Protein AF-A0A847EFE7-F1 (afdb_monomer_lite)

pLDDT: mean 79.8, std 10.08, range [36.97, 93.38]

Sequence (216 aa):
MLNNPIVTILLRIYAAAAFVAAAVLSPLVFSAVPLLLLVWYFTIRRWKPKPVISLLTEYFAYFFIAVLLAPAVGLFSVLIALPVLFLTGTALEETAESLDYQPSNLSRRPTGLGITMLLISGVSLLIGLFLSNDSLTVSAAVSLTACVGLIGISFRSLGKKPVREIPVNRRILAGKRETVSFIVESAARFGGLLFLESPVAWVDIHSKTLSLKTDR

Secondary structure (DSSP, 8-state):
----HHHHHHHHHHHHHHHHHHHHHS-TTTTHHHHHHHHHHHHHHHT---HHHHHHHHHHHHHHHHHHHHHHHTTHHHHHHHHHHHHHHHHHHHHHHTPPP---SSS----HHHHHHHHHHHHHHHHHHHTT-HHHHHHHHHHHHHHHHHHHHHHHHH-SSSEEE------PPTT--------EEE-SSS-EEEE---SSTT---S-SEEEE----

Radius of gyration: 22.66 Å; chains: 1; bounding box: 60×37×67 Å

Structure (mmCIF, N/CA/C/O backbone):
data_AF-A0A847EFE7-F1
#
_entry.id   AF-A0A847EFE7-F1
#
loop_
_atom_site.group_PDB
_atom_site.id
_atom_site.type_symbol
_atom_site.label_atom_id
_atom_site.label_alt_id
_atom_site.label_comp_id
_atom_site.label_asym_id
_atom_site.label_entity_id
_atom_site.label_seq_id
_atom_site.pdbx_PDB_ins_code
_atom_site.Cartn_x
_atom_site.Cartn_y
_atom_site.Cartn_z
_atom_site.occupancy
_atom_site.B_iso_or_equiv
_atom_site.auth_seq_id
_atom_site.auth_comp_id
_atom_site.auth_asym_id
_atom_site.auth_atom_id
_atom_site.pdbx_PDB_model_num
ATOM 1 N N . MET A 1 1 ? -0.800 17.666 9.484 1.00 40.72 1 MET A N 1
ATOM 2 C CA . MET A 1 1 ? 0.164 18.481 8.705 1.00 40.72 1 MET A CA 1
ATOM 3 C C . MET A 1 1 ? 0.425 17.937 7.287 1.00 40.72 1 MET A C 1
ATOM 5 O O . MET A 1 1 ? 1.173 18.580 6.566 1.00 40.72 1 MET A O 1
ATOM 9 N N . LEU A 1 2 ? -0.182 16.811 6.859 1.00 49.81 2 LEU A N 1
ATOM 10 C CA . LEU A 1 2 ? 0.099 16.168 5.559 1.00 49.81 2 LEU A CA 1
ATOM 11 C C . LEU A 1 2 ? -0.908 16.453 4.430 1.00 49.81 2 LEU A C 1
ATOM 13 O O . LEU A 1 2 ? -0.646 16.077 3.296 1.00 49.81 2 LEU A O 1
ATOM 17 N N . ASN A 1 3 ? -2.020 17.140 4.693 1.00 56.19 3 ASN A N 1
ATOM 18 C CA . ASN A 1 3 ? -3.056 17.357 3.684 1.00 56.19 3 ASN A CA 1
ATOM 19 C C . ASN A 1 3 ? -2.889 18.715 2.975 1.00 56.19 3 ASN A C 1
ATOM 21 O O . ASN A 1 3 ? -3.769 19.573 3.023 1.00 56.19 3 ASN A O 1
ATOM 25 N N . ASN A 1 4 ? -1.708 18.967 2.392 1.00 73.50 4 ASN A N 1
ATOM 26 C CA . ASN A 1 4 ? -1.518 20.141 1.539 1.00 73.50 4 ASN A CA 1
ATOM 27 C C . ASN A 1 4 ? -1.841 19.753 0.085 1.00 73.50 4 ASN A C 1
ATOM 29 O O . ASN A 1 4 ? -1.046 19.036 -0.533 1.00 73.50 4 ASN A O 1
ATOM 33 N N . PRO A 1 5 ? -2.959 20.235 -0.492 1.00 75.75 5 PRO A N 1
ATOM 34 C CA . PRO A 1 5 ? -3.399 19.827 -1.827 1.00 75.75 5 PRO A CA 1
ATOM 35 C C . PRO A 1 5 ? -2.351 20.123 -2.907 1.00 75.75 5 PRO A C 1
ATOM 37 O O . PRO A 1 5 ? -2.265 19.396 -3.896 1.00 75.75 5 PRO A O 1
ATOM 40 N N . ILE A 1 6 ? -1.509 21.142 -2.702 1.00 82.12 6 ILE A N 1
ATOM 41 C CA . ILE A 1 6 ? -0.432 21.518 -3.625 1.00 82.12 6 ILE A CA 1
ATOM 42 C C . ILE A 1 6 ? 0.633 20.417 -3.698 1.00 82.12 6 ILE A C 1
ATOM 44 O O . ILE A 1 6 ? 1.062 20.046 -4.789 1.00 82.12 6 ILE A O 1
ATOM 48 N N . VAL A 1 7 ? 1.027 19.855 -2.551 1.00 82.44 7 VAL A N 1
ATOM 49 C CA . VAL A 1 7 ? 2.048 18.796 -2.473 1.00 82.44 7 VAL A CA 1
ATOM 50 C C . VAL A 1 7 ? 1.536 17.524 -3.140 1.00 82.44 7 VAL A C 1
ATOM 52 O O . VAL A 1 7 ? 2.242 16.920 -3.946 1.00 82.44 7 VAL A O 1
ATOM 55 N N . THR A 1 8 ? 0.279 17.164 -2.882 1.00 80.62 8 THR A N 1
ATOM 56 C CA . THR A 1 8 ? -0.367 16.007 -3.508 1.00 80.62 8 THR A CA 1
ATOM 57 C C . THR A 1 8 ? -0.430 16.171 -5.029 1.00 80.62 8 THR A C 1
ATOM 59 O O . THR A 1 8 ? -0.076 15.252 -5.767 1.00 80.62 8 THR A O 1
ATOM 62 N N . ILE A 1 9 ? -0.810 17.352 -5.533 1.00 84.50 9 ILE A N 1
ATOM 63 C CA . ILE A 1 9 ? -0.815 17.644 -6.977 1.00 84.50 9 ILE A CA 1
ATOM 64 C C . ILE A 1 9 ? 0.595 17.534 -7.571 1.00 84.50 9 ILE A C 1
ATOM 66 O O . ILE A 1 9 ? 0.757 16.898 -8.613 1.00 84.50 9 ILE A O 1
ATOM 70 N N . LEU A 1 10 ? 1.608 18.092 -6.906 1.00 87.12 10 LEU A N 1
ATOM 71 C CA . LEU A 1 10 ? 2.993 18.058 -7.376 1.00 87.12 10 LEU A CA 1
ATOM 72 C C . LEU A 1 10 ? 3.536 16.624 -7.461 1.00 87.12 10 LEU A C 1
ATOM 74 O O . LEU A 1 10 ? 4.096 16.236 -8.483 1.00 87.12 10 LEU A O 1
ATOM 78 N N . LEU A 1 11 ? 3.293 15.808 -6.436 1.00 84.56 11 LEU A N 1
ATOM 79 C CA . LEU A 1 11 ? 3.658 14.389 -6.424 1.00 84.56 11 LEU A CA 1
ATOM 80 C C . LEU A 1 11 ? 2.952 13.589 -7.524 1.00 84.56 11 LEU A C 1
ATOM 82 O O . LEU A 1 11 ? 3.520 12.664 -8.101 1.00 84.56 11 LEU A O 1
ATOM 86 N N . ARG A 1 12 ? 1.716 13.957 -7.856 1.00 83.81 12 ARG A N 1
ATOM 87 C CA . ARG A 1 12 ? 0.960 13.333 -8.947 1.00 83.81 12 ARG A CA 1
ATOM 88 C C . ARG A 1 12 ? 1.496 13.723 -10.324 1.00 83.81 12 ARG A C 1
ATOM 90 O O . ARG A 1 12 ? 1.568 12.866 -11.202 1.00 83.81 12 ARG A O 1
ATOM 97 N N . ILE A 1 13 ? 1.894 14.983 -10.512 1.00 87.50 13 ILE A N 1
ATOM 98 C CA . ILE A 1 13 ? 2.598 15.429 -11.726 1.00 87.50 13 ILE A CA 1
ATOM 99 C C . ILE A 1 13 ? 3.930 14.687 -11.846 1.00 87.50 13 ILE A C 1
ATOM 101 O O . ILE A 1 13 ? 4.266 14.205 -12.925 1.00 87.50 13 ILE A O 1
ATOM 105 N N . TYR A 1 14 ? 4.643 14.523 -10.732 1.00 88.69 14 TYR A N 1
ATOM 106 C CA . TYR A 1 14 ? 5.880 13.755 -10.676 1.00 88.69 14 TYR A CA 1
ATOM 107 C C . TYR A 1 14 ? 5.674 12.290 -11.086 1.00 88.69 14 TYR A C 1
ATOM 109 O O . TYR A 1 14 ? 6.411 11.792 -11.932 1.00 88.69 14 TYR A O 1
ATOM 117 N N . ALA A 1 15 ? 4.642 11.615 -10.570 1.00 85.00 15 ALA A N 1
ATOM 118 C CA . ALA A 1 15 ? 4.325 10.241 -10.963 1.00 85.00 15 ALA A CA 1
ATOM 119 C C . ALA A 1 15 ? 4.017 10.126 -12.468 1.00 85.00 15 ALA A C 1
ATOM 121 O O . ALA A 1 15 ? 4.512 9.219 -13.135 1.00 85.00 15 ALA A O 1
ATOM 122 N N . ALA A 1 16 ? 3.256 11.074 -13.028 1.00 87.00 16 ALA A N 1
ATOM 123 C CA . ALA A 1 16 ? 2.991 11.118 -14.466 1.00 87.00 16 ALA A CA 1
ATOM 124 C C . ALA A 1 16 ? 4.278 11.338 -15.280 1.00 87.00 16 ALA A C 1
ATOM 126 O O . ALA A 1 16 ? 4.512 10.631 -16.259 1.00 87.00 16 ALA A O 1
ATOM 127 N N . ALA A 1 17 ? 5.143 12.259 -14.849 1.00 86.81 17 ALA A N 1
ATOM 128 C CA . ALA A 1 17 ? 6.439 12.498 -15.478 1.00 86.81 17 ALA A CA 1
ATOM 129 C C . ALA A 1 17 ? 7.349 11.260 -15.413 1.00 86.81 17 ALA A C 1
ATOM 131 O O . ALA A 1 17 ? 8.019 10.948 -16.394 1.00 86.81 17 ALA A O 1
ATOM 132 N N . ALA A 1 18 ? 7.325 10.511 -14.307 1.00 85.56 18 ALA A N 1
ATOM 133 C CA . ALA A 1 18 ? 8.068 9.263 -14.165 1.00 85.56 18 ALA A CA 1
ATOM 134 C C . ALA A 1 18 ? 7.581 8.183 -15.148 1.00 85.56 18 ALA A C 1
ATOM 136 O O . ALA A 1 18 ? 8.404 7.497 -15.751 1.00 85.56 18 ALA A O 1
ATOM 137 N N . PHE A 1 19 ? 6.268 8.070 -15.385 1.00 85.56 19 PHE A N 1
ATOM 138 C CA . PHE A 1 19 ? 5.730 7.173 -16.417 1.00 85.56 19 PHE A CA 1
ATOM 139 C C . PHE A 1 19 ? 6.112 7.601 -17.840 1.00 85.56 19 PHE A C 1
ATOM 141 O O . PHE A 1 19 ? 6.421 6.747 -18.670 1.00 85.56 19 PHE A O 1
ATOM 148 N N . VAL A 1 20 ? 6.141 8.907 -18.128 1.00 86.81 20 VAL A N 1
ATOM 149 C CA . VAL A 1 20 ? 6.631 9.417 -19.422 1.00 86.81 20 VAL A CA 1
ATOM 150 C C . VAL A 1 20 ? 8.119 9.106 -19.593 1.00 86.81 20 VAL A C 1
ATOM 152 O O . VAL A 1 20 ? 8.522 8.606 -20.639 1.00 86.81 20 VAL A O 1
ATOM 155 N N . ALA A 1 21 ? 8.931 9.331 -18.558 1.00 84.62 21 ALA A N 1
ATOM 156 C CA . ALA A 1 21 ? 10.352 9.003 -18.581 1.00 84.62 21 ALA A CA 1
ATOM 157 C C . ALA A 1 21 ? 10.578 7.499 -18.797 1.00 84.62 21 ALA A C 1
ATOM 159 O O . ALA A 1 21 ? 11.393 7.119 -19.634 1.00 84.62 21 ALA A O 1
ATOM 160 N N . ALA A 1 22 ? 9.805 6.644 -18.119 1.00 83.81 22 ALA A N 1
ATOM 161 C CA . ALA A 1 22 ? 9.811 5.203 -18.355 1.00 83.81 22 ALA A CA 1
ATOM 162 C C . ALA A 1 22 ? 9.475 4.847 -19.811 1.00 83.81 22 ALA A C 1
ATOM 164 O O . ALA A 1 22 ? 10.159 4.017 -20.402 1.00 83.81 22 ALA A O 1
ATOM 165 N N . ALA A 1 23 ? 8.459 5.484 -20.404 1.00 84.81 23 ALA A N 1
ATOM 166 C CA . ALA A 1 23 ? 8.077 5.249 -21.797 1.00 84.81 23 ALA A CA 1
ATOM 167 C C . ALA A 1 23 ? 9.215 5.582 -22.772 1.00 84.81 23 ALA A C 1
ATOM 169 O O . ALA A 1 23 ? 9.484 4.798 -23.683 1.00 84.81 23 ALA A O 1
ATOM 170 N N . VAL A 1 24 ? 9.888 6.717 -22.561 1.00 85.06 24 VAL A N 1
ATOM 171 C CA . VAL A 1 24 ? 10.974 7.207 -23.425 1.00 85.06 24 VAL A CA 1
ATOM 172 C C . VAL A 1 24 ? 12.245 6.370 -23.278 1.00 85.06 24 VAL A C 1
ATOM 174 O O . VAL A 1 24 ? 12.923 6.110 -24.267 1.00 85.06 24 VAL A O 1
ATOM 177 N N . LEU A 1 25 ? 12.575 5.952 -22.054 1.00 81.75 25 LEU A N 1
ATOM 178 C CA . LEU A 1 25 ? 13.797 5.19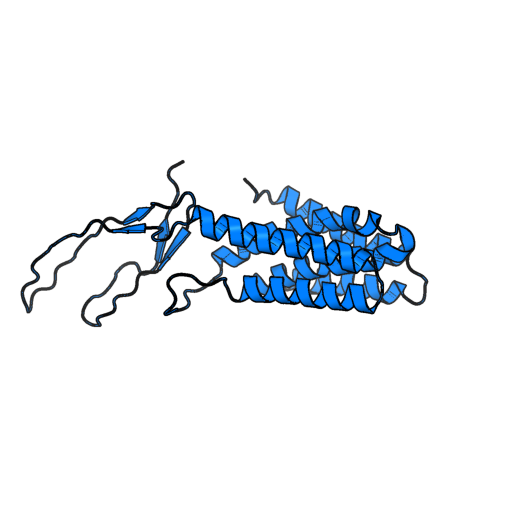9 -21.760 1.00 81.75 25 LEU A CA 1
ATOM 179 C C . LEU A 1 25 ? 13.663 3.697 -22.050 1.00 81.75 25 LEU A C 1
ATOM 181 O O . LEU A 1 25 ? 14.669 2.999 -22.164 1.00 81.75 25 LEU A O 1
ATOM 185 N N . SER A 1 26 ? 12.436 3.182 -22.150 1.00 79.50 26 SER A N 1
ATOM 186 C CA . SER A 1 26 ? 12.189 1.773 -22.458 1.00 79.50 26 SER A CA 1
ATOM 187 C C . SER A 1 26 ? 12.422 1.444 -23.943 1.00 79.50 26 SER A C 1
ATOM 189 O O . SER A 1 26 ? 12.177 2.287 -24.810 1.00 79.50 26 SER A O 1
ATOM 191 N N . PRO A 1 27 ? 12.833 0.204 -24.275 1.00 77.31 27 PRO A N 1
ATOM 192 C CA . PRO A 1 27 ? 12.892 -0.253 -25.661 1.00 77.31 27 PRO A CA 1
ATOM 193 C C . PRO A 1 27 ? 11.533 -0.096 -26.356 1.00 77.31 27 PRO A C 1
ATOM 195 O O . PRO A 1 27 ? 10.494 -0.317 -25.733 1.00 77.31 27 PRO A O 1
ATOM 198 N N . LEU A 1 28 ? 11.529 0.209 -27.659 1.00 73.44 28 LEU A N 1
ATOM 199 C CA . LEU A 1 28 ? 10.318 0.549 -28.429 1.00 73.44 28 LEU A CA 1
ATOM 200 C C . LEU A 1 28 ? 9.172 -0.473 -28.267 1.00 73.44 28 LEU A C 1
ATOM 202 O O . LEU A 1 28 ? 8.005 -0.098 -28.199 1.00 73.44 28 LEU A O 1
ATOM 206 N N . VAL A 1 29 ? 9.516 -1.760 -28.150 1.00 73.06 29 VAL A N 1
ATOM 207 C CA . VAL A 1 29 ? 8.566 -2.876 -27.978 1.00 73.06 29 VAL A CA 1
ATOM 208 C C . VAL A 1 29 ? 7.865 -2.839 -26.612 1.00 73.06 29 VAL A C 1
ATOM 210 O O . VAL A 1 29 ? 6.710 -3.239 -26.496 1.00 73.06 29 VAL A O 1
ATOM 213 N N . PHE A 1 30 ? 8.533 -2.319 -25.580 1.00 75.81 30 PHE A N 1
ATOM 214 C CA . PHE A 1 30 ? 8.012 -2.236 -24.213 1.00 75.81 30 PHE A CA 1
ATOM 215 C C . PHE A 1 30 ? 7.464 -0.851 -23.848 1.00 75.81 30 PHE A C 1
ATOM 217 O O . PHE A 1 30 ? 6.770 -0.733 -22.840 1.00 75.81 30 PHE A O 1
ATOM 224 N N . SER A 1 31 ? 7.680 0.169 -24.686 1.00 80.81 31 SER A N 1
ATOM 225 C CA . SER A 1 31 ? 7.181 1.541 -24.481 1.00 80.81 31 SER A CA 1
ATOM 226 C C . SER A 1 31 ? 5.652 1.642 -24.420 1.00 80.81 31 SER A C 1
ATOM 228 O O . SER A 1 31 ? 5.098 2.520 -23.753 1.00 80.81 31 SER A O 1
ATOM 230 N N . ALA A 1 32 ? 4.943 0.676 -25.012 1.00 83.12 32 ALA A N 1
ATOM 231 C CA . ALA A 1 32 ? 3.493 0.571 -24.885 1.00 83.12 32 ALA A CA 1
ATOM 232 C C . ALA A 1 32 ? 3.032 0.346 -23.429 1.00 83.12 32 ALA A C 1
ATOM 234 O O . ALA A 1 32 ? 1.967 0.828 -23.049 1.00 83.12 32 ALA A 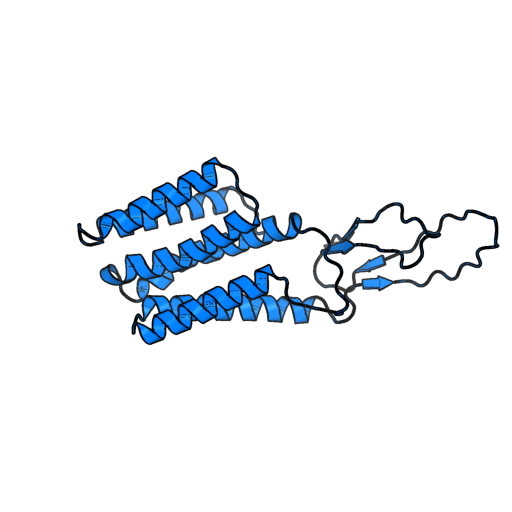O 1
ATOM 235 N N . VAL A 1 33 ? 3.821 -0.345 -22.596 1.00 85.12 33 VAL A N 1
ATOM 236 C CA . VAL A 1 33 ? 3.422 -0.709 -21.224 1.00 85.12 33 VAL A CA 1
ATOM 237 C C . VAL A 1 33 ? 3.356 0.517 -20.296 1.00 85.12 33 VAL A C 1
ATOM 239 O O . VAL A 1 33 ? 2.296 0.734 -19.702 1.00 85.12 33 VAL A O 1
ATOM 242 N N . PRO A 1 34 ? 4.395 1.376 -20.190 1.00 84.19 34 PRO A N 1
ATOM 243 C CA . PRO A 1 34 ? 4.305 2.628 -19.436 1.00 84.19 34 PRO A CA 1
ATOM 244 C C . PRO A 1 34 ? 3.190 3.558 -19.927 1.00 84.19 34 PRO A C 1
ATOM 246 O O . PRO A 1 34 ? 2.521 4.189 -19.111 1.00 84.19 34 PRO A O 1
ATOM 249 N N . LEU A 1 35 ? 2.956 3.627 -21.244 1.00 85.94 35 LEU A N 1
ATOM 250 C CA . LEU A 1 35 ? 1.902 4.465 -21.823 1.00 85.94 35 LEU A CA 1
ATOM 251 C C . LEU A 1 35 ? 0.502 3.960 -21.458 1.00 85.94 35 LEU A C 1
ATOM 253 O O . LEU A 1 35 ? -0.349 4.760 -21.069 1.00 85.94 35 LEU A O 1
ATOM 257 N N . LEU A 1 36 ? 0.263 2.647 -21.521 1.00 87.81 36 LEU A N 1
ATOM 258 C CA . LEU A 1 36 ? -1.002 2.050 -21.085 1.00 87.81 36 LEU A CA 1
ATOM 259 C C . LEU A 1 36 ? -1.253 2.291 -19.592 1.00 87.81 36 LEU A C 1
ATOM 261 O O . LEU A 1 36 ? -2.365 2.659 -19.214 1.00 87.81 36 LEU A O 1
ATOM 265 N N . LEU A 1 37 ? -0.224 2.147 -18.752 1.00 87.06 37 LEU A N 1
ATOM 266 C CA . LEU A 1 37 ? -0.318 2.435 -17.318 1.00 87.06 37 LEU A CA 1
ATOM 267 C C . LEU A 1 37 ? -0.569 3.920 -17.039 1.00 87.06 37 LEU A C 1
ATOM 269 O O . LEU A 1 37 ? -1.338 4.245 -16.137 1.00 87.06 37 LEU A O 1
ATOM 273 N N . LEU A 1 38 ? 0.011 4.820 -17.833 1.00 87.50 38 LEU A N 1
ATOM 274 C CA . LEU A 1 38 ? -0.255 6.254 -17.750 1.00 87.50 38 LEU A CA 1
ATOM 275 C C . LEU A 1 38 ? -1.707 6.569 -18.126 1.00 87.50 38 LEU A C 1
ATOM 277 O O . LEU A 1 38 ? -2.388 7.283 -17.388 1.00 87.50 38 LEU A O 1
ATOM 281 N N . VAL A 1 39 ? -2.210 6.010 -19.231 1.00 88.69 39 VAL A N 1
ATOM 282 C CA . VAL A 1 39 ? -3.619 6.165 -19.631 1.00 88.69 39 VAL A CA 1
ATOM 283 C C . VAL A 1 39 ? -4.534 5.640 -18.530 1.00 88.69 39 VAL A C 1
ATOM 285 O O . VAL A 1 39 ? -5.451 6.349 -18.126 1.00 88.69 39 VAL A O 1
ATOM 288 N N . TRP A 1 40 ? -4.246 4.455 -17.990 1.00 87.12 40 TRP A N 1
ATOM 289 C CA . TRP A 1 40 ? -4.970 3.869 -16.862 1.00 87.12 40 TRP A CA 1
ATOM 290 C C . TRP A 1 40 ? -4.961 4.768 -15.616 1.00 87.12 40 TRP A C 1
ATOM 292 O O . TRP A 1 40 ? -5.999 4.999 -14.993 1.00 87.12 40 TRP A O 1
ATOM 302 N N . TYR A 1 41 ? -3.803 5.335 -15.276 1.00 85.56 41 TYR A N 1
ATOM 303 C CA . TYR A 1 41 ? -3.650 6.246 -14.144 1.00 85.56 41 TYR A CA 1
ATOM 304 C C . TYR A 1 41 ? -4.532 7.497 -14.295 1.00 85.56 41 TYR A C 1
ATOM 306 O O . TYR A 1 41 ? -5.194 7.921 -13.342 1.00 85.56 41 TYR A O 1
ATOM 314 N N . PHE A 1 42 ? -4.614 8.062 -15.504 1.00 86.19 42 PHE A N 1
ATOM 315 C CA . PHE A 1 42 ? -5.496 9.196 -15.791 1.00 86.19 42 PHE A CA 1
ATOM 316 C C . PHE A 1 42 ? -6.977 8.810 -15.870 1.00 86.19 42 PHE A C 1
ATOM 318 O O . PHE A 1 42 ? -7.821 9.570 -15.384 1.00 86.19 42 PHE A O 1
ATOM 325 N N . THR A 1 43 ? -7.321 7.658 -16.457 1.00 84.69 43 THR A N 1
ATOM 326 C CA . THR A 1 43 ? -8.719 7.221 -16.586 1.00 84.69 43 THR A CA 1
ATOM 327 C C . THR A 1 43 ? -9.324 6.934 -15.226 1.00 84.69 43 THR A C 1
ATOM 329 O O . THR A 1 43 ? -10.357 7.525 -14.919 1.00 84.69 43 THR A O 1
ATOM 332 N N . ILE A 1 44 ? -8.661 6.149 -14.369 1.00 83.38 44 ILE A N 1
ATOM 333 C CA . ILE A 1 44 ? -9.116 5.917 -12.990 1.00 83.38 44 ILE A CA 1
ATOM 334 C C . ILE A 1 44 ? -9.407 7.250 -12.313 1.00 83.38 44 ILE A C 1
ATOM 336 O O . ILE A 1 44 ? -10.464 7.441 -11.716 1.00 83.38 44 ILE A O 1
ATOM 340 N N . ARG A 1 45 ? -8.493 8.209 -12.447 1.00 78.38 45 ARG A N 1
ATOM 341 C CA . ARG A 1 45 ? -8.591 9.470 -11.725 1.00 78.38 45 ARG A CA 1
ATOM 342 C C . ARG A 1 45 ? -9.688 10.392 -12.240 1.00 78.38 45 ARG A C 1
ATOM 344 O O . ARG A 1 45 ? -10.330 11.076 -11.442 1.00 78.38 45 ARG A O 1
ATOM 351 N N . A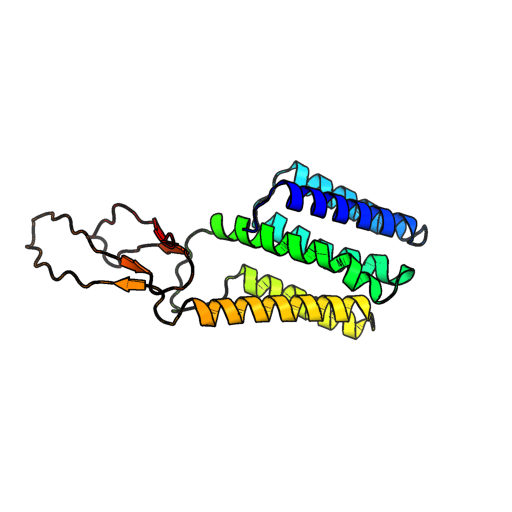RG A 1 46 ? -9.958 10.377 -13.545 1.00 83.31 46 ARG A N 1
ATOM 352 C CA . ARG A 1 46 ? -11.100 11.092 -14.133 1.00 83.31 46 ARG A CA 1
ATOM 353 C C . ARG A 1 46 ? -12.436 10.572 -13.591 1.00 83.31 46 ARG A C 1
ATOM 355 O O . ARG A 1 46 ? -13.395 11.335 -13.530 1.00 83.31 46 ARG A O 1
ATOM 362 N N . TRP A 1 47 ? -12.482 9.312 -13.167 1.00 78.31 47 TRP A N 1
ATOM 363 C CA . TRP A 1 47 ? -13.696 8.642 -12.705 1.00 78.31 47 TRP A CA 1
ATOM 364 C C . TRP A 1 47 ? -13.917 8.757 -11.190 1.00 78.31 47 TRP A C 1
ATOM 366 O O . TRP A 1 47 ? -14.906 8.222 -10.703 1.00 78.31 47 TRP A O 1
ATOM 376 N N . LYS A 1 48 ? -13.043 9.476 -10.458 1.00 75.75 48 LYS A N 1
ATOM 377 C CA . LYS A 1 48 ? -13.124 9.695 -8.997 1.00 75.75 48 LYS A CA 1
ATOM 378 C C . LYS A 1 48 ? -13.472 8.397 -8.249 1.00 75.75 48 LYS A C 1
ATOM 380 O O . LYS A 1 48 ? -14.582 8.251 -7.734 1.00 75.75 48 LYS A O 1
ATOM 385 N N . PRO A 1 49 ? -12.554 7.423 -8.242 1.00 77.75 49 PRO A N 1
ATOM 386 C CA . PRO A 1 49 ? -12.858 6.090 -7.765 1.00 77.75 49 PRO A CA 1
ATOM 387 C C . PRO A 1 49 ? -13.039 6.105 -6.240 1.00 77.75 49 PRO A C 1
ATOM 389 O O . PRO A 1 49 ? -12.666 7.065 -5.564 1.00 77.75 49 PRO A O 1
ATOM 392 N N . LYS A 1 50 ? -13.568 5.011 -5.680 1.00 83.12 50 LYS A N 1
ATOM 393 C CA . LYS A 1 50 ? -13.598 4.833 -4.220 1.00 83.12 50 LYS A CA 1
ATOM 394 C C . LYS A 1 50 ? -12.177 5.003 -3.641 1.00 83.12 50 LYS A C 1
ATOM 396 O O . LYS A 1 50 ? -11.235 4.531 -4.285 1.00 83.12 50 LYS A O 1
ATOM 401 N N . PRO A 1 51 ? -12.004 5.578 -2.435 1.00 83.19 51 PRO A N 1
ATOM 402 C CA . PRO A 1 51 ? -10.682 5.845 -1.845 1.00 83.19 51 PRO A CA 1
ATOM 403 C C . PRO A 1 51 ? -9.754 4.623 -1.829 1.00 83.19 51 PRO A C 1
ATOM 405 O O . PRO A 1 51 ? -8.589 4.716 -2.203 1.00 83.19 51 PRO A O 1
ATOM 408 N N . VAL A 1 52 ? -10.316 3.440 -1.561 1.00 84.69 52 VAL A N 1
ATOM 409 C CA . VAL A 1 52 ? -9.617 2.145 -1.616 1.00 84.69 52 VAL A CA 1
ATOM 410 C C . VAL A 1 52 ? -8.940 1.882 -2.967 1.00 84.69 52 VAL A C 1
ATOM 412 O O . VAL A 1 52 ? -7.810 1.402 -3.016 1.00 84.69 52 VAL A O 1
ATOM 415 N N . ILE A 1 53 ? -9.617 2.188 -4.075 1.00 85.06 53 ILE A N 1
ATOM 416 C CA . ILE A 1 53 ? -9.078 1.983 -5.426 1.00 85.06 53 ILE A CA 1
ATOM 417 C C . ILE A 1 53 ? -7.965 2.999 -5.694 1.00 85.06 53 ILE A C 1
ATOM 419 O O . ILE A 1 53 ? -6.956 2.643 -6.298 1.00 85.06 53 ILE A O 1
ATOM 423 N N . SER A 1 54 ? -8.117 4.241 -5.219 1.00 85.56 54 SER A N 1
ATOM 424 C CA . SER A 1 54 ? -7.068 5.264 -5.321 1.00 85.56 54 SER A CA 1
ATOM 425 C C . SER A 1 54 ? -5.807 4.836 -4.569 1.00 85.56 54 SER A C 1
ATOM 427 O O . SER A 1 54 ? -4.726 4.823 -5.156 1.00 85.56 54 SER A O 1
ATOM 429 N N . LEU A 1 55 ? -5.960 4.378 -3.322 1.00 86.69 55 LEU A N 1
ATOM 430 C CA . LEU A 1 55 ? -4.875 3.842 -2.498 1.00 86.69 55 LEU A CA 1
ATOM 431 C C . LEU A 1 55 ? -4.147 2.697 -3.202 1.00 86.69 55 LEU A C 1
ATOM 433 O O . LEU A 1 55 ? -2.922 2.704 -3.305 1.00 86.69 55 LEU A O 1
ATOM 437 N N . LEU A 1 56 ? -4.903 1.726 -3.716 1.00 88.44 56 LEU A N 1
ATOM 438 C CA . LEU A 1 56 ? -4.331 0.567 -4.389 1.00 88.44 56 LEU A CA 1
ATOM 439 C C . LEU A 1 56 ? -3.591 0.969 -5.674 1.00 88.44 56 LEU A C 1
ATOM 441 O O . LEU A 1 56 ? -2.512 0.453 -5.952 1.00 88.44 56 LEU A O 1
ATOM 445 N N . THR A 1 57 ? -4.136 1.924 -6.428 1.00 88.38 57 THR A N 1
ATOM 446 C CA . THR A 1 57 ? -3.523 2.431 -7.664 1.00 88.38 57 THR A CA 1
ATOM 447 C C . THR A 1 57 ? -2.211 3.156 -7.380 1.00 88.38 57 THR A C 1
ATOM 449 O O . THR A 1 57 ? -1.219 2.907 -8.062 1.00 88.38 57 THR A O 1
ATOM 452 N N . GLU A 1 58 ? -2.174 4.023 -6.366 1.00 88.56 58 GLU A N 1
ATOM 453 C CA . GLU A 1 58 ? -0.951 4.728 -5.962 1.00 88.56 58 GLU A CA 1
ATOM 454 C C . GLU A 1 58 ? 0.102 3.747 -5.424 1.00 88.56 58 GLU A C 1
ATOM 456 O O . GLU A 1 58 ? 1.288 3.870 -5.738 1.00 88.56 58 GLU A O 1
ATOM 461 N N . TYR A 1 59 ? -0.335 2.716 -4.696 1.00 89.25 59 TYR A N 1
ATOM 462 C CA . TYR A 1 59 ? 0.543 1.664 -4.193 1.00 89.25 59 TYR A CA 1
ATOM 463 C C . TYR A 1 59 ? 1.152 0.823 -5.318 1.00 89.25 59 TYR A C 1
ATOM 465 O O . TYR A 1 59 ? 2.352 0.565 -5.315 1.00 89.25 59 TYR A O 1
ATOM 473 N N . PHE A 1 60 ? 0.366 0.447 -6.329 1.00 89.69 60 PHE A N 1
ATOM 474 C CA . PHE A 1 60 ? 0.890 -0.244 -7.508 1.00 89.69 60 PHE A CA 1
ATOM 475 C C . PHE A 1 60 ? 1.775 0.651 -8.378 1.00 89.69 60 PHE A C 1
ATOM 477 O O . PHE A 1 60 ? 2.780 0.175 -8.905 1.00 89.69 60 PHE A O 1
ATOM 484 N N . ALA A 1 61 ? 1.452 1.941 -8.506 1.00 88.56 61 ALA A N 1
ATOM 485 C CA . ALA A 1 61 ? 2.265 2.888 -9.266 1.00 88.56 61 ALA A CA 1
ATOM 486 C C . ALA A 1 61 ? 3.703 2.965 -8.732 1.00 88.56 61 ALA A C 1
ATOM 488 O O . ALA A 1 61 ? 4.636 3.013 -9.531 1.00 88.56 61 ALA A O 1
ATOM 489 N N . TYR A 1 62 ? 3.892 2.892 -7.409 1.00 91.25 62 TYR A N 1
ATOM 490 C CA . TYR A 1 62 ? 5.217 2.799 -6.789 1.00 91.25 62 TYR A CA 1
ATOM 491 C C . TYR A 1 62 ? 6.037 1.618 -7.342 1.00 91.25 62 TYR A C 1
ATOM 493 O O . TYR A 1 62 ? 7.160 1.811 -7.811 1.00 91.25 62 TYR A O 1
ATOM 501 N N . PHE A 1 63 ? 5.461 0.411 -7.362 1.00 88.06 63 PHE A N 1
ATOM 502 C CA . PHE A 1 63 ? 6.138 -0.778 -7.892 1.00 88.06 63 PHE A CA 1
ATOM 503 C C . PHE A 1 63 ? 6.386 -0.684 -9.395 1.00 88.06 63 PHE A C 1
ATOM 505 O O . PHE A 1 63 ? 7.484 -0.988 -9.858 1.00 88.06 63 PHE A O 1
ATOM 512 N N . PHE A 1 64 ? 5.391 -0.239 -10.165 1.00 88.44 64 PHE A N 1
ATOM 513 C CA . PHE A 1 64 ? 5.531 -0.130 -11.614 1.00 88.44 64 PHE A CA 1
ATOM 514 C C . PHE A 1 64 ? 6.627 0.854 -12.004 1.00 88.44 64 PHE A C 1
ATOM 516 O O . PHE A 1 64 ? 7.435 0.535 -12.868 1.00 88.44 64 PHE A O 1
ATOM 523 N N . ILE A 1 65 ? 6.712 2.009 -11.347 1.00 86.69 65 ILE A N 1
ATOM 524 C CA . ILE A 1 65 ? 7.772 2.989 -11.606 1.00 86.69 65 ILE A CA 1
ATOM 525 C C . ILE A 1 65 ? 9.143 2.390 -11.265 1.00 86.69 65 ILE A C 1
ATOM 527 O O . ILE A 1 65 ? 10.056 2.464 -12.085 1.00 86.69 65 ILE A O 1
ATOM 531 N N . ALA A 1 66 ? 9.281 1.720 -10.116 1.00 87.94 66 ALA A N 1
ATOM 532 C CA . ALA A 1 66 ? 10.541 1.079 -9.732 1.00 87.94 66 ALA A CA 1
ATOM 533 C C . ALA A 1 66 ? 10.993 0.002 -10.739 1.00 87.94 66 ALA A C 1
ATOM 535 O O . ALA A 1 66 ? 12.183 -0.085 -11.047 1.00 87.94 66 ALA A O 1
ATOM 536 N N . VAL A 1 67 ? 10.061 -0.789 -11.278 1.00 87.62 67 VAL A N 1
ATOM 537 C CA . VAL A 1 67 ? 10.352 -1.853 -12.254 1.00 87.62 67 VAL A CA 1
ATOM 538 C C . VAL A 1 67 ? 10.621 -1.292 -13.647 1.00 87.62 67 VAL A C 1
ATOM 540 O O . VAL A 1 67 ? 11.579 -1.703 -14.292 1.00 87.62 67 VAL A O 1
ATOM 543 N N . LEU A 1 68 ? 9.806 -0.349 -14.118 1.00 87.12 68 LEU A N 1
ATOM 544 C CA . LEU A 1 68 ? 9.915 0.194 -15.473 1.00 87.12 68 LEU A CA 1
ATOM 545 C C . LEU A 1 68 ? 11.176 1.038 -15.668 1.00 87.12 68 LEU A C 1
ATOM 547 O O . LEU A 1 68 ? 11.721 1.065 -16.767 1.00 87.12 68 LEU A O 1
ATOM 551 N N . LEU A 1 69 ? 11.650 1.709 -14.616 1.00 85.81 69 LEU A N 1
ATOM 552 C CA . LEU A 1 69 ? 12.897 2.472 -14.667 1.00 85.81 69 LEU A CA 1
ATOM 553 C C . LEU A 1 69 ? 14.136 1.610 -14.395 1.00 85.81 69 LEU A C 1
ATOM 555 O O . LEU A 1 69 ? 15.243 2.049 -14.702 1.00 85.81 69 LEU A O 1
ATOM 559 N N . ALA A 1 70 ? 13.982 0.396 -13.855 1.00 86.81 70 ALA A N 1
ATOM 560 C CA . ALA A 1 70 ? 15.111 -0.477 -13.529 1.00 86.81 70 ALA A CA 1
ATOM 561 C C . ALA A 1 70 ? 16.086 -0.698 -14.706 1.00 86.81 70 ALA A C 1
ATOM 563 O O . ALA A 1 70 ? 17.290 -0.586 -14.483 1.00 86.81 70 ALA A O 1
ATOM 564 N N . PRO A 1 71 ? 15.635 -0.918 -15.960 1.00 82.69 71 PRO A N 1
ATOM 565 C CA . PRO A 1 71 ? 16.549 -1.097 -17.089 1.00 82.69 71 PRO A CA 1
ATOM 566 C C . PRO A 1 71 ? 17.383 0.148 -17.423 1.00 82.69 71 PRO A C 1
ATOM 568 O O . PRO A 1 71 ? 18.456 0.018 -18.000 1.00 82.69 71 PRO A O 1
ATOM 571 N N . ALA A 1 72 ? 16.897 1.347 -17.085 1.00 82.88 72 ALA A N 1
ATOM 572 C CA . ALA A 1 72 ? 17.537 2.609 -17.453 1.00 82.88 72 ALA A CA 1
ATOM 573 C C . ALA A 1 72 ? 18.451 3.169 -16.352 1.00 82.88 72 ALA A C 1
ATOM 575 O O . ALA A 1 72 ? 19.490 3.753 -16.647 1.00 82.88 72 ALA A O 1
ATOM 576 N N . VAL A 1 73 ? 18.061 3.013 -15.084 1.00 83.69 73 VAL A N 1
ATOM 577 C CA . VAL A 1 73 ? 18.744 3.622 -13.924 1.00 83.69 73 VAL A CA 1
ATOM 578 C C . VAL A 1 73 ? 19.141 2.609 -12.844 1.00 83.69 73 VAL A C 1
ATOM 580 O O . VAL A 1 73 ? 19.694 2.990 -11.811 1.00 83.69 73 VAL A O 1
ATOM 583 N N . GLY A 1 74 ? 18.891 1.315 -13.057 1.00 84.31 74 GLY A N 1
ATOM 584 C CA . GLY A 1 74 ? 19.220 0.260 -12.099 1.00 84.31 74 GLY A CA 1
ATOM 585 C C . GLY A 1 74 ? 18.509 0.455 -10.759 1.00 84.31 74 GLY A C 1
ATOM 586 O O . GLY A 1 74 ? 17.331 0.810 -10.705 1.00 84.31 74 GLY A O 1
ATOM 587 N N . LEU A 1 75 ? 19.239 0.274 -9.656 1.00 85.88 75 LEU A N 1
ATOM 588 C CA . LEU A 1 75 ? 18.719 0.403 -8.287 1.00 85.88 75 LEU A CA 1
ATOM 589 C C . LEU A 1 75 ? 18.234 1.816 -7.927 1.00 85.88 75 LEU A C 1
ATOM 591 O O . LEU A 1 75 ? 17.385 1.969 -7.046 1.00 85.88 75 LEU A O 1
ATOM 595 N N . PHE A 1 76 ? 18.717 2.853 -8.620 1.00 86.06 76 PHE A N 1
ATOM 596 C CA . PHE A 1 76 ? 18.241 4.222 -8.399 1.00 86.06 76 PHE A CA 1
ATOM 597 C C . PHE A 1 76 ? 16.763 4.396 -8.776 1.00 86.06 76 PHE A C 1
ATOM 599 O O . PHE A 1 76 ? 16.132 5.354 -8.322 1.00 86.06 76 PHE A O 1
ATOM 606 N N . SER A 1 77 ? 16.175 3.450 -9.521 1.00 86.31 77 SER A N 1
ATOM 607 C CA . SER A 1 77 ? 14.738 3.430 -9.802 1.00 86.31 77 SER A CA 1
ATOM 608 C C . SER A 1 77 ? 13.885 3.432 -8.529 1.00 86.31 77 SER A C 1
ATOM 610 O O . SER A 1 77 ? 12.834 4.071 -8.501 1.00 86.31 77 SER A O 1
ATOM 612 N N . VAL A 1 78 ? 14.351 2.798 -7.447 1.00 87.19 78 VAL A N 1
ATOM 613 C CA . VAL A 1 78 ? 13.636 2.764 -6.160 1.00 87.19 78 VAL A CA 1
ATOM 614 C C . VAL A 1 78 ? 13.614 4.142 -5.503 1.00 87.19 78 VAL A C 1
ATOM 616 O O . VAL A 1 78 ? 12.599 4.547 -4.936 1.00 87.19 78 VAL A O 1
ATOM 619 N N . LEU A 1 79 ? 14.717 4.886 -5.611 1.00 88.06 79 LEU A N 1
ATOM 620 C CA . LEU A 1 79 ? 14.826 6.231 -5.051 1.00 88.06 79 LEU A CA 1
ATOM 621 C C . LEU A 1 79 ? 13.913 7.213 -5.799 1.00 88.06 79 LEU A C 1
ATOM 623 O O . LEU A 1 79 ? 13.268 8.052 -5.175 1.00 88.06 79 LEU A O 1
ATOM 627 N N . ILE A 1 80 ? 13.799 7.045 -7.119 1.00 87.25 80 ILE A N 1
ATOM 628 C CA . ILE A 1 80 ? 12.867 7.794 -7.977 1.00 87.25 80 ILE A CA 1
ATOM 629 C C . ILE A 1 80 ? 11.411 7.397 -7.691 1.00 87.25 80 ILE A C 1
ATOM 631 O O . ILE A 1 80 ? 10.516 8.231 -7.763 1.00 87.25 80 ILE A O 1
ATOM 635 N N . ALA A 1 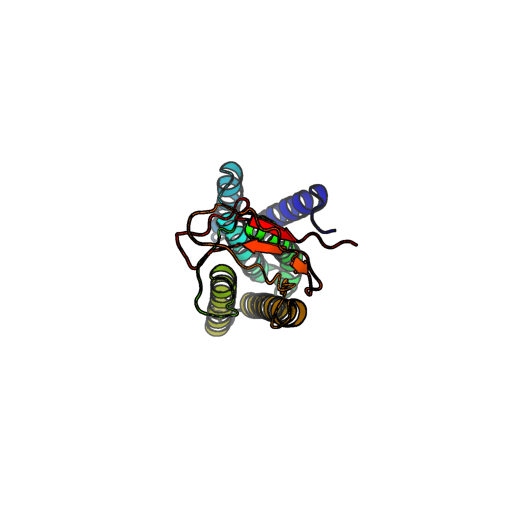81 ? 11.141 6.146 -7.320 1.00 87.75 81 ALA A N 1
ATOM 636 C CA . ALA A 1 81 ? 9.795 5.714 -6.951 1.00 87.75 81 ALA A CA 1
ATOM 637 C C . ALA A 1 81 ? 9.373 6.192 -5.547 1.00 87.75 81 ALA A C 1
ATOM 639 O O . ALA A 1 81 ? 8.181 6.339 -5.286 1.00 87.75 81 ALA A O 1
ATOM 640 N N . LEU A 1 82 ? 10.315 6.478 -4.640 1.00 87.44 82 LEU A N 1
ATOM 641 C CA . LEU A 1 82 ? 10.045 6.816 -3.234 1.00 87.44 82 LEU A CA 1
ATOM 642 C C . LEU A 1 82 ? 9.000 7.936 -3.019 1.00 87.44 82 LEU A C 1
ATOM 644 O O . LEU A 1 82 ? 8.132 7.764 -2.162 1.00 87.44 82 LEU A O 1
ATOM 648 N N . PRO A 1 83 ? 8.994 9.049 -3.781 1.00 87.38 83 PRO A N 1
ATOM 649 C CA . PRO A 1 83 ? 7.967 10.082 -3.637 1.00 87.38 83 PRO A CA 1
ATOM 650 C C . PRO A 1 83 ? 6.549 9.553 -3.898 1.00 87.38 83 PRO A C 1
ATOM 652 O O . PRO A 1 83 ? 5.590 10.001 -3.277 1.00 87.38 83 PRO A O 1
ATOM 655 N N 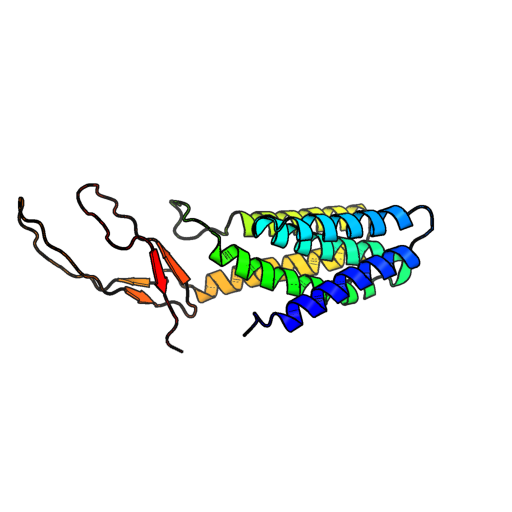. VAL A 1 84 ? 6.398 8.550 -4.764 1.00 87.12 84 VAL A N 1
ATOM 656 C CA . VAL A 1 84 ? 5.101 7.921 -5.051 1.00 87.12 84 VAL A CA 1
ATOM 657 C C . VAL A 1 84 ? 4.612 7.102 -3.858 1.00 87.12 84 VAL A C 1
ATOM 659 O O . VAL A 1 84 ? 3.415 7.068 -3.592 1.00 87.12 84 VAL A O 1
ATOM 662 N N . LEU A 1 85 ? 5.519 6.530 -3.060 1.00 87.25 85 LEU A N 1
ATOM 663 C CA . LEU A 1 85 ? 5.150 5.886 -1.797 1.00 87.25 85 LEU A CA 1
ATOM 664 C C . LEU A 1 85 ? 4.529 6.892 -0.814 1.00 87.25 85 LEU A C 1
ATOM 666 O O . LEU A 1 85 ? 3.627 6.534 -0.064 1.00 87.25 85 LEU A O 1
ATOM 670 N N . PHE A 1 86 ? 4.937 8.163 -0.848 1.00 86.69 86 PHE A N 1
ATOM 671 C CA . PHE A 1 86 ? 4.324 9.199 -0.014 1.00 86.69 86 PHE A CA 1
ATOM 672 C C . PHE A 1 86 ? 2.864 9.481 -0.403 1.00 86.69 86 PHE A C 1
ATOM 674 O O . PHE A 1 86 ? 2.038 9.702 0.483 1.00 86.69 86 PHE A O 1
ATOM 681 N N . LEU A 1 87 ? 2.517 9.397 -1.697 1.00 84.19 87 LEU A N 1
ATOM 682 C CA . LEU A 1 87 ? 1.120 9.508 -2.147 1.00 84.19 87 LEU A CA 1
ATOM 683 C C . LEU A 1 87 ? 0.235 8.461 -1.464 1.00 84.19 87 LEU A C 1
ATOM 685 O O . LEU A 1 87 ? -0.826 8.801 -0.946 1.00 84.19 87 LEU A O 1
ATOM 689 N N . THR A 1 88 ? 0.740 7.233 -1.325 1.00 85.31 88 THR A N 1
ATOM 690 C CA . THR A 1 88 ? 0.004 6.150 -0.656 1.00 85.31 88 THR A CA 1
ATOM 691 C C . THR A 1 88 ? -0.368 6.496 0.783 1.00 85.31 88 THR A C 1
ATOM 693 O O . THR A 1 88 ? -1.431 6.093 1.237 1.00 85.31 88 THR A O 1
ATOM 696 N N . GLY A 1 89 ? 0.449 7.295 1.480 1.00 85.00 89 GLY A N 1
ATOM 697 C CA . GLY A 1 89 ? 0.128 7.807 2.811 1.00 85.00 89 GLY A CA 1
ATOM 698 C C . GLY A 1 89 ? -1.074 8.752 2.797 1.00 85.00 89 GLY A C 1
ATOM 699 O O . GLY A 1 89 ? -1.968 8.610 3.628 1.00 85.00 89 GLY A O 1
ATOM 700 N N . THR A 1 90 ? -1.138 9.659 1.817 1.00 81.88 90 THR A N 1
ATOM 701 C CA . THR A 1 90 ? -2.283 10.573 1.652 1.00 81.88 90 THR A CA 1
ATOM 702 C C . THR A 1 90 ? -3.563 9.824 1.282 1.00 81.88 90 THR A C 1
ATOM 704 O O . THR A 1 90 ? -4.610 10.067 1.875 1.00 81.88 90 THR A O 1
ATOM 707 N N . ALA A 1 91 ? -3.482 8.828 0.394 1.00 83.38 91 ALA A N 1
ATOM 708 C CA . ALA A 1 91 ? -4.628 7.977 0.090 1.00 83.38 91 ALA A CA 1
ATOM 709 C C . ALA A 1 91 ? -5.032 7.075 1.268 1.00 83.38 91 ALA A C 1
ATOM 711 O O . ALA A 1 91 ? -6.203 6.709 1.380 1.00 83.38 91 ALA A O 1
ATOM 712 N N . LEU A 1 92 ? -4.101 6.719 2.161 1.00 84.25 92 LEU A N 1
ATOM 713 C CA . LEU A 1 92 ? -4.409 5.977 3.386 1.00 84.25 92 LEU A CA 1
ATOM 714 C C . LEU A 1 92 ? -5.260 6.825 4.338 1.00 84.25 92 LEU A C 1
ATOM 716 O O . LEU A 1 92 ? -6.198 6.300 4.932 1.00 84.25 92 LEU A O 1
ATOM 720 N N . GLU A 1 93 ? -4.952 8.120 4.449 1.00 82.69 93 GLU A N 1
ATOM 721 C CA . GLU A 1 93 ? -5.708 9.096 5.245 1.00 82.69 93 GLU A CA 1
ATOM 722 C C . GLU A 1 93 ? -7.127 9.278 4.682 1.00 82.69 93 GLU A C 1
ATOM 724 O O . GLU A 1 93 ? -8.098 9.068 5.407 1.00 82.69 93 GLU A O 1
ATOM 729 N N . GLU A 1 94 ? -7.263 9.519 3.372 1.00 80.56 94 GLU A N 1
ATOM 730 C CA . GLU A 1 94 ? -8.575 9.603 2.702 1.00 80.56 94 GLU A CA 1
ATOM 731 C C . GLU A 1 94 ? -9.389 8.306 2.866 1.00 80.56 94 GLU A C 1
ATOM 733 O O . GLU A 1 94 ? -10.605 8.326 3.073 1.00 80.56 94 GLU A O 1
ATOM 738 N N . THR A 1 95 ? -8.722 7.150 2.799 1.00 82.56 95 THR A N 1
ATOM 739 C CA . THR A 1 95 ? -9.396 5.857 2.960 1.00 82.56 95 THR A CA 1
ATOM 740 C C . THR A 1 95 ? -9.831 5.622 4.405 1.00 82.56 95 THR A C 1
ATOM 742 O O . THR A 1 95 ? -10.914 5.073 4.615 1.00 82.56 95 THR A O 1
ATOM 745 N N . ALA A 1 96 ? -9.036 6.057 5.388 1.00 77.88 96 ALA A N 1
ATOM 746 C CA . ALA A 1 96 ? -9.358 5.964 6.812 1.00 77.88 96 ALA A CA 1
ATOM 747 C C . ALA A 1 96 ? -10.648 6.711 7.171 1.00 77.88 96 ALA A C 1
ATOM 749 O O . ALA A 1 96 ? -11.441 6.193 7.954 1.00 77.88 96 ALA A O 1
ATOM 750 N N . GLU A 1 97 ? -10.887 7.878 6.571 1.00 74.62 97 GLU A N 1
ATOM 751 C CA . GLU A 1 97 ? -12.121 8.649 6.779 1.00 74.62 97 GLU A CA 1
ATOM 752 C C . GLU A 1 97 ? -13.350 7.994 6.132 1.00 74.62 97 GLU A C 1
ATOM 754 O O . GLU A 1 97 ? -14.465 8.138 6.625 1.00 74.62 97 GLU A O 1
ATOM 759 N N . SER A 1 98 ? -13.149 7.252 5.041 1.00 75.62 98 SER A N 1
ATOM 760 C CA . SER A 1 98 ? -14.226 6.590 4.291 1.00 75.62 98 SER A CA 1
ATOM 761 C C . SER A 1 98 ? -14.603 5.191 4.793 1.00 75.62 98 SER A C 1
ATOM 763 O O . SER A 1 98 ? -15.479 4.549 4.215 1.00 75.62 98 SER A O 1
ATOM 765 N N . LEU A 1 99 ? -13.897 4.675 5.801 1.00 73.50 99 LEU A N 1
ATOM 766 C CA . LEU A 1 99 ? -14.077 3.313 6.297 1.00 73.50 99 LEU A CA 1
ATOM 767 C C . LEU A 1 99 ? -15.308 3.209 7.206 1.00 73.50 99 LEU A C 1
ATOM 769 O O . LEU A 1 99 ? -15.385 3.856 8.249 1.00 73.50 99 LEU A O 1
ATOM 773 N N . ASP A 1 100 ? -16.232 2.325 6.833 1.00 70.25 100 ASP A N 1
ATOM 774 C CA . ASP A 1 100 ? -17.391 1.975 7.652 1.00 70.25 100 ASP A CA 1
ATOM 775 C C . ASP A 1 100 ? -17.015 1.058 8.825 1.00 70.25 100 ASP A C 1
ATOM 777 O O . ASP A 1 100 ? -16.042 0.294 8.780 1.00 70.25 100 ASP A O 1
ATOM 781 N N . TYR A 1 101 ? -17.837 1.096 9.876 1.00 70.31 101 TYR A N 1
ATOM 782 C CA . TYR A 1 101 ? -17.724 0.185 11.009 1.00 70.31 101 TYR A CA 1
ATOM 783 C C . TYR A 1 101 ? -17.844 -1.276 10.564 1.00 70.31 101 TYR A C 1
ATOM 785 O O . TYR A 1 101 ? -18.800 -1.661 9.889 1.00 70.31 101 TYR A O 1
ATOM 793 N N . GLN A 1 102 ? -16.897 -2.107 11.000 1.00 68.50 102 GLN A N 1
ATOM 794 C CA . GLN A 1 102 ? -16.960 -3.555 10.837 1.00 68.50 102 GLN A CA 1
ATOM 795 C C . GLN A 1 102 ? -16.956 -4.233 12.210 1.00 68.50 102 GLN A C 1
ATOM 797 O O . GLN A 1 102 ? -15.985 -4.064 12.957 1.00 68.50 102 GLN A O 1
ATOM 802 N N . PRO A 1 103 ? -17.993 -5.024 12.544 1.00 66.19 103 PRO A N 1
ATOM 803 C CA . PRO A 1 103 ? -18.028 -5.748 13.804 1.00 66.19 103 PRO A CA 1
ATOM 804 C C . PRO A 1 103 ? -16.896 -6.779 13.839 1.00 66.19 103 PRO A C 1
ATOM 806 O O . PRO A 1 103 ? -16.664 -7.526 12.885 1.00 66.19 103 PRO A O 1
ATOM 809 N N . SER A 1 104 ? -16.166 -6.816 14.950 1.00 66.94 104 SER A N 1
ATOM 810 C CA . SER A 1 104 ? -15.059 -7.745 15.162 1.00 66.94 104 SER A CA 1
ATOM 811 C C . SER A 1 104 ? -15.062 -8.239 16.601 1.00 66.94 104 SER A C 1
ATOM 813 O O . SER A 1 104 ? -15.005 -7.448 17.536 1.00 66.94 104 SER A O 1
ATOM 815 N N . ASN A 1 105 ? -15.022 -9.561 16.772 1.00 67.06 105 ASN A N 1
ATOM 816 C CA . ASN A 1 105 ? -14.871 -10.203 18.085 1.00 67.06 105 ASN A CA 1
ATOM 817 C C . ASN A 1 105 ? -13.445 -10.064 18.649 1.00 67.06 105 ASN A C 1
ATOM 819 O O . ASN A 1 105 ? -13.186 -10.396 19.804 1.00 67.06 105 ASN A O 1
ATOM 823 N N . LEU A 1 106 ? -12.492 -9.607 17.829 1.00 66.44 106 LEU A N 1
ATOM 824 C CA . LEU A 1 106 ? -11.117 -9.365 18.247 1.00 66.44 106 LEU A CA 1
ATOM 825 C C . LEU A 1 106 ? -10.975 -7.949 18.793 1.00 66.44 106 LEU A C 1
ATOM 827 O O . LEU A 1 106 ? -11.311 -6.985 18.107 1.00 66.44 106 LEU A O 1
ATOM 831 N N . SER A 1 107 ? -10.357 -7.835 19.973 1.00 65.94 107 SER A N 1
ATOM 832 C CA . SER A 1 107 ? -10.018 -6.547 20.594 1.00 65.94 107 SER A CA 1
ATOM 833 C C . SER A 1 107 ? -9.161 -5.661 19.678 1.00 65.94 107 SER A C 1
ATOM 835 O O . SER A 1 107 ? -9.293 -4.440 19.717 1.00 65.94 107 SER A O 1
ATOM 837 N N . ARG A 1 108 ? -8.297 -6.262 18.842 1.00 72.06 108 ARG A N 1
ATOM 838 C CA . ARG A 1 108 ? -7.525 -5.581 17.793 1.00 72.06 108 ARG A CA 1
ATOM 839 C C . ARG A 1 108 ? -7.260 -6.504 16.615 1.00 72.06 108 ARG A C 1
ATOM 841 O O . ARG A 1 108 ? -6.855 -7.649 16.808 1.00 72.06 108 ARG A O 1
ATOM 848 N N . ARG A 1 109 ? -7.389 -5.974 15.402 1.00 75.25 109 ARG A N 1
ATOM 849 C CA . ARG A 1 109 ? -7.013 -6.656 14.162 1.00 75.25 109 ARG A CA 1
ATOM 850 C C . ARG A 1 109 ? -6.486 -5.624 13.160 1.00 75.25 109 ARG A C 1
ATOM 852 O O . ARG A 1 109 ? -7.042 -4.527 13.111 1.00 75.25 109 ARG A O 1
ATOM 859 N N . PRO A 1 110 ? -5.435 -5.926 12.375 1.00 78.56 110 PRO A N 1
ATOM 860 C CA . PRO A 1 110 ? -5.111 -5.105 11.214 1.00 78.56 110 PRO A CA 1
ATOM 861 C C . PRO A 1 110 ? -6.317 -5.056 10.268 1.00 78.56 110 PRO A C 1
ATOM 863 O O . PRO A 1 110 ? -7.021 -6.055 10.098 1.00 78.56 110 PRO A O 1
ATOM 866 N N . THR A 1 111 ? -6.565 -3.895 9.665 1.00 82.06 111 THR A N 1
ATOM 867 C CA . THR A 1 111 ? -7.646 -3.738 8.686 1.00 82.06 111 THR A CA 1
ATOM 868 C C . THR A 1 111 ? -7.424 -4.679 7.504 1.00 82.06 111 THR A C 1
ATOM 870 O O . THR A 1 111 ? -6.283 -5.009 7.168 1.00 82.06 111 THR A O 1
ATOM 873 N N . GLY A 1 112 ? -8.509 -5.093 6.839 1.00 82.31 112 GLY A N 1
ATOM 874 C CA . GLY A 1 112 ? -8.408 -5.892 5.612 1.00 82.31 112 GLY A CA 1
ATOM 875 C C . GLY A 1 112 ? -7.477 -5.237 4.586 1.00 82.31 112 GLY A C 1
ATOM 876 O O . GLY A 1 112 ? -6.635 -5.915 4.009 1.00 82.31 112 GLY A O 1
ATOM 877 N N . LEU A 1 113 ? -7.529 -3.904 4.474 1.00 85.56 113 LEU A N 1
ATOM 878 C CA . LEU A 1 113 ? -6.628 -3.112 3.633 1.00 85.56 113 LEU A CA 1
ATOM 879 C C . LEU A 1 113 ? -5.153 -3.261 4.031 1.00 85.56 113 LEU A C 1
ATOM 881 O O . LEU A 1 113 ? -4.317 -3.544 3.174 1.00 85.56 113 LEU A O 1
ATOM 885 N N . GLY A 1 114 ? -4.829 -3.153 5.323 1.00 85.56 114 GLY A N 1
ATOM 886 C CA . GLY A 1 114 ? -3.460 -3.353 5.804 1.00 85.56 114 GLY A CA 1
ATOM 887 C C . GLY A 1 114 ? -2.931 -4.758 5.503 1.00 85.56 114 GLY A C 1
ATOM 888 O O . GLY A 1 114 ? -1.787 -4.908 5.077 1.00 85.56 114 GLY A O 1
ATOM 889 N N . ILE A 1 11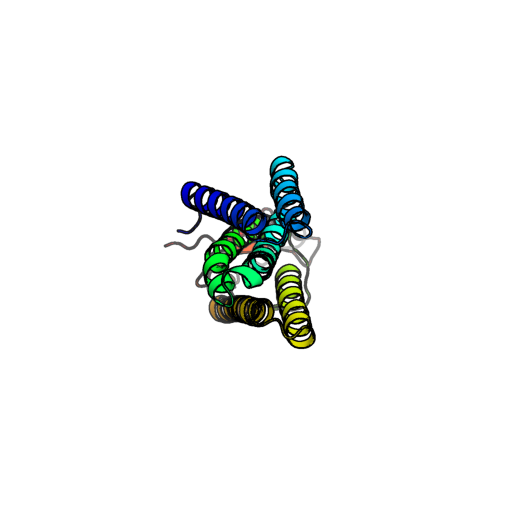5 ? -3.779 -5.784 5.644 1.00 88.38 115 ILE A N 1
ATOM 890 C CA . ILE A 1 115 ? -3.432 -7.163 5.265 1.00 88.38 115 ILE A CA 1
ATOM 891 C C . ILE A 1 115 ? -3.206 -7.261 3.750 1.00 88.38 115 ILE A C 1
ATOM 893 O O . ILE A 1 115 ? -2.215 -7.853 3.330 1.00 88.38 115 ILE A O 1
ATOM 897 N N . THR A 1 116 ? -4.071 -6.663 2.923 1.00 90.06 116 THR A N 1
ATOM 898 C CA . THR A 1 116 ? -3.896 -6.697 1.461 1.00 90.06 116 THR A CA 1
ATOM 899 C C . THR A 1 116 ? -2.610 -6.008 1.008 1.00 90.06 116 THR A C 1
ATOM 901 O O . THR A 1 116 ? -1.908 -6.562 0.170 1.00 90.06 116 THR A O 1
ATOM 904 N N . MET A 1 117 ? -2.238 -4.865 1.593 1.00 90.56 117 MET A N 1
ATOM 905 C CA . MET A 1 117 ? -0.981 -4.178 1.263 1.00 90.56 117 MET A CA 1
ATOM 906 C C . MET A 1 117 ? 0.246 -5.005 1.671 1.00 90.56 117 MET A C 1
ATOM 908 O O . MET A 1 117 ? 1.195 -5.118 0.894 1.00 90.56 117 MET A O 1
ATOM 912 N N . LEU A 1 118 ? 0.206 -5.644 2.848 1.00 91.62 118 LEU A N 1
ATOM 913 C CA . LEU A 1 118 ? 1.252 -6.579 3.275 1.00 91.62 118 LEU A CA 1
ATOM 914 C C . LEU A 1 118 ? 1.377 -7.772 2.325 1.00 91.62 118 LEU A C 1
ATOM 916 O O . LEU A 1 118 ? 2.491 -8.139 1.961 1.00 91.62 118 LEU A O 1
ATOM 920 N N . LEU A 1 119 ? 0.252 -8.360 1.909 1.00 92.31 119 LEU A N 1
ATOM 921 C CA . LEU A 1 119 ? 0.244 -9.474 0.961 1.00 92.31 119 LEU A CA 1
ATOM 922 C C . LEU A 1 119 ? 0.798 -9.054 -0.399 1.00 92.31 119 LEU A C 1
ATOM 924 O O . LEU A 1 119 ? 1.628 -9.771 -0.944 1.00 92.31 119 LEU A O 1
ATOM 928 N N . ILE A 1 120 ? 0.406 -7.888 -0.919 1.00 92.06 120 ILE A N 1
ATOM 929 C CA . ILE A 1 120 ? 0.942 -7.359 -2.181 1.00 92.06 120 ILE A CA 1
ATOM 930 C C . ILE A 1 120 ? 2.456 -7.172 -2.074 1.00 92.06 120 ILE A C 1
ATOM 932 O O . ILE A 1 120 ? 3.179 -7.662 -2.933 1.00 92.06 120 ILE A O 1
ATOM 936 N N . SER A 1 121 ? 2.955 -6.542 -1.005 1.00 91.69 121 SER A N 1
ATOM 937 C CA . SER A 1 121 ? 4.403 -6.414 -0.781 1.00 91.69 121 SER A CA 1
ATOM 938 C C . SER A 1 121 ? 5.110 -7.764 -0.686 1.00 91.69 121 SER A C 1
ATOM 940 O O . SER A 1 121 ? 6.151 -7.952 -1.306 1.00 91.69 121 SER A O 1
ATOM 942 N N . GLY A 1 122 ? 4.555 -8.714 0.071 1.00 91.62 122 GLY A N 1
ATOM 943 C CA . GLY A 1 122 ? 5.152 -10.036 0.258 1.00 91.62 122 GLY A CA 1
ATOM 944 C C . GLY A 1 122 ? 5.194 -10.850 -1.035 1.00 91.62 122 GLY A C 1
ATOM 945 O O . GLY A 1 122 ? 6.224 -11.433 -1.363 1.00 91.62 122 GLY A O 1
ATOM 946 N N . VAL A 1 123 ? 4.105 -10.845 -1.805 1.00 93.38 123 VAL A N 1
ATOM 947 C CA . VAL A 1 123 ? 4.037 -11.513 -3.111 1.00 93.38 123 VAL A CA 1
ATOM 948 C C . VAL A 1 123 ? 4.986 -10.844 -4.105 1.00 93.38 123 VAL A C 1
ATOM 950 O O . VAL A 1 123 ? 5.747 -11.546 -4.764 1.00 93.38 123 VAL A O 1
ATOM 953 N N . SER A 1 124 ? 5.020 -9.510 -4.170 1.00 90.31 124 SER A N 1
ATOM 954 C CA . SER A 1 124 ? 5.967 -8.773 -5.019 1.00 90.31 124 SER A CA 1
ATOM 955 C C . SER A 1 124 ? 7.424 -9.061 -4.656 1.00 90.31 124 SER A C 1
ATOM 957 O O . SER A 1 124 ? 8.255 -9.181 -5.552 1.00 90.31 124 SER A O 1
ATOM 959 N N . LEU A 1 125 ? 7.737 -9.229 -3.367 1.00 91.56 125 LEU A N 1
ATOM 960 C CA . LEU A 1 125 ? 9.073 -9.609 -2.904 1.00 91.56 125 LEU A CA 1
ATOM 961 C C . LEU A 1 125 ? 9.446 -11.018 -3.371 1.00 91.56 125 LEU A C 1
ATOM 963 O O . LEU A 1 125 ? 10.541 -11.214 -3.891 1.00 91.56 125 LEU A O 1
ATOM 967 N N . LEU A 1 126 ? 8.532 -11.986 -3.240 1.00 92.12 126 LEU A N 1
ATOM 968 C CA . LEU A 1 126 ? 8.754 -13.341 -3.748 1.00 92.12 126 LEU A CA 1
ATOM 969 C C . LEU A 1 126 ? 8.977 -13.329 -5.263 1.00 92.12 126 LEU A C 1
ATOM 971 O O . LEU A 1 126 ? 9.947 -13.913 -5.733 1.00 92.12 126 LEU A O 1
ATOM 975 N N . ILE A 1 127 ? 8.130 -12.624 -6.019 1.00 91.56 127 ILE A N 1
ATOM 976 C CA . ILE A 1 127 ? 8.277 -12.476 -7.474 1.00 91.56 127 ILE A CA 1
ATOM 977 C C . ILE A 1 127 ? 9.631 -11.837 -7.814 1.00 91.56 127 ILE A C 1
ATOM 979 O O . ILE A 1 127 ? 10.331 -12.340 -8.687 1.00 91.56 127 ILE A O 1
ATOM 983 N N . GLY A 1 128 ? 10.031 -10.774 -7.111 1.00 88.25 128 GLY A N 1
ATOM 984 C CA . GLY A 1 128 ? 11.330 -10.121 -7.296 1.00 88.25 128 GLY A CA 1
ATOM 985 C C . GLY A 1 128 ? 12.507 -11.074 -7.107 1.00 88.25 128 GLY A C 1
ATOM 986 O O . GLY A 1 128 ? 13.384 -11.127 -7.969 1.00 88.25 128 GLY A O 1
ATOM 987 N N . LEU A 1 129 ? 12.476 -11.885 -6.046 1.00 90.56 129 LEU A N 1
ATOM 988 C CA . LEU A 1 129 ? 13.494 -12.905 -5.784 1.00 90.56 129 LEU A CA 1
ATOM 989 C C . LEU A 1 129 ? 13.503 -13.999 -6.861 1.00 90.56 129 LEU A C 1
ATOM 991 O O . LEU A 1 129 ? 14.569 -14.354 -7.359 1.00 90.56 129 LEU A O 1
ATOM 995 N N . PHE A 1 130 ? 12.332 -14.500 -7.266 1.00 92.81 130 PHE A N 1
ATOM 996 C CA . PHE A 1 130 ? 12.218 -15.526 -8.310 1.00 92.81 130 PHE A CA 1
ATOM 997 C C . PHE A 1 130 ? 12.718 -15.043 -9.674 1.00 92.81 130 PHE A C 1
ATOM 999 O O . PHE A 1 130 ? 13.364 -15.802 -10.391 1.00 92.81 130 PHE A O 1
ATOM 1006 N N . LEU A 1 131 ? 12.439 -13.787 -10.031 1.00 89.44 131 LEU A N 1
ATOM 1007 C CA . LEU A 1 131 ? 12.892 -13.183 -11.286 1.00 89.44 131 LEU A CA 1
ATOM 1008 C C . LEU A 1 131 ? 14.322 -12.625 -11.194 1.00 89.44 131 LEU A C 1
ATOM 1010 O O . LEU A 1 131 ? 14.825 -12.121 -12.196 1.00 89.44 131 LEU A O 1
ATOM 1014 N N . SER A 1 132 ? 14.963 -12.687 -10.018 1.00 87.44 132 SER A N 1
ATOM 1015 C CA . SER A 1 132 ? 16.257 -12.040 -9.741 1.00 87.44 132 SER A CA 1
ATOM 1016 C C . SER A 1 132 ? 16.276 -10.563 -10.168 1.00 87.44 132 SER A C 1
ATOM 1018 O O . SER A 1 132 ? 17.237 -10.074 -10.757 1.00 87.44 132 SER A O 1
ATOM 1020 N N . ASN A 1 133 ? 15.172 -9.852 -9.907 1.00 87.56 133 ASN A N 1
ATOM 1021 C CA . ASN A 1 133 ? 15.036 -8.425 -10.187 1.00 87.56 133 ASN A CA 1
ATOM 1022 C C . ASN A 1 133 ? 15.297 -7.625 -8.907 1.00 87.56 133 ASN A C 1
ATOM 1024 O O . ASN A 1 133 ? 14.438 -7.540 -8.019 1.00 87.56 133 ASN A O 1
ATOM 1028 N N . ASP A 1 134 ? 16.477 -7.015 -8.830 1.00 87.88 134 ASP A N 1
ATOM 1029 C CA . ASP A 1 134 ? 16.913 -6.280 -7.643 1.00 87.88 134 ASP A CA 1
ATOM 1030 C C . ASP A 1 134 ? 16.023 -5.065 -7.351 1.00 87.88 134 ASP A C 1
ATOM 1032 O O . ASP A 1 134 ? 15.647 -4.834 -6.202 1.00 87.88 134 ASP A O 1
ATOM 1036 N N . SER A 1 135 ? 15.601 -4.319 -8.376 1.00 88.12 135 SER A N 1
ATOM 1037 C CA . SER A 1 135 ? 14.741 -3.141 -8.197 1.00 88.12 135 SER A CA 1
ATOM 1038 C C . SER A 1 135 ? 13.365 -3.508 -7.634 1.00 88.12 135 SER A C 1
ATOM 1040 O O . SER A 1 135 ? 12.842 -2.805 -6.762 1.00 88.12 135 SER A O 1
ATOM 1042 N N . LEU A 1 136 ? 12.780 -4.626 -8.077 1.00 87.88 136 LEU A N 1
ATOM 1043 C CA . LEU A 1 136 ? 11.520 -5.125 -7.516 1.00 87.88 136 LEU A CA 1
ATOM 1044 C C . LEU A 1 136 ? 11.711 -5.636 -6.081 1.00 87.88 136 LEU A C 1
ATOM 1046 O O . LEU A 1 136 ? 10.895 -5.347 -5.210 1.00 87.88 136 LEU A O 1
ATOM 1050 N N . THR A 1 137 ? 12.809 -6.344 -5.817 1.00 90.56 137 THR A N 1
ATOM 1051 C CA . THR A 1 137 ? 13.102 -6.899 -4.488 1.00 90.56 137 THR A CA 1
ATOM 1052 C C . THR A 1 137 ? 13.315 -5.793 -3.456 1.00 90.56 137 THR A C 1
ATOM 1054 O O . THR A 1 137 ? 12.727 -5.831 -2.373 1.00 90.56 137 THR A O 1
ATOM 1057 N N . VAL A 1 138 ? 14.098 -4.766 -3.796 1.00 91.44 138 VAL A N 1
ATOM 1058 C CA . VAL A 1 138 ? 14.368 -3.632 -2.903 1.00 91.44 138 VAL A CA 1
ATOM 1059 C C . VAL A 1 138 ? 13.115 -2.781 -2.702 1.00 91.44 138 VAL A C 1
ATOM 1061 O O . VAL A 1 138 ? 12.799 -2.443 -1.563 1.00 91.44 138 VAL A O 1
ATOM 1064 N N . SER A 1 139 ? 12.357 -2.471 -3.761 1.00 90.75 139 SER A N 1
ATOM 1065 C CA . SER A 1 139 ? 11.099 -1.718 -3.610 1.00 90.75 139 SER A CA 1
ATOM 1066 C C . SER A 1 139 ? 10.077 -2.469 -2.750 1.00 90.75 139 SER A C 1
ATOM 1068 O O . SER A 1 139 ? 9.473 -1.871 -1.860 1.00 90.75 139 SER A O 1
ATOM 1070 N N . ALA A 1 140 ? 9.954 -3.788 -2.922 1.00 90.94 140 ALA A N 1
ATOM 1071 C CA . ALA A 1 140 ? 9.108 -4.628 -2.078 1.00 90.94 140 ALA A CA 1
ATOM 1072 C C . ALA A 1 140 ? 9.593 -4.718 -0.626 1.00 90.94 140 ALA A C 1
ATOM 1074 O O . ALA A 1 140 ? 8.777 -4.711 0.295 1.00 90.94 140 ALA A O 1
ATOM 1075 N N . ALA A 1 141 ? 10.904 -4.739 -0.385 1.00 91.75 141 ALA A N 1
ATOM 1076 C CA . ALA A 1 141 ? 11.448 -4.691 0.970 1.00 91.75 141 ALA A CA 1
ATOM 1077 C C . ALA A 1 141 ? 11.159 -3.341 1.657 1.00 91.75 141 ALA A C 1
ATOM 1079 O O . ALA A 1 141 ? 10.774 -3.309 2.832 1.00 91.75 141 ALA A O 1
ATOM 1080 N N . VAL A 1 142 ? 11.290 -2.225 0.929 1.00 91.88 142 VAL A N 1
ATOM 1081 C CA . VAL A 1 142 ? 10.982 -0.873 1.430 1.00 91.88 142 VAL A CA 1
ATOM 1082 C C . VAL A 1 142 ? 9.491 -0.729 1.744 1.00 91.88 142 VAL A C 1
ATOM 1084 O O . VAL A 1 142 ? 9.128 -0.262 2.825 1.00 91.88 142 VAL A O 1
ATOM 1087 N N . SER A 1 143 ? 8.605 -1.173 0.852 1.00 90.69 143 SER A N 1
ATOM 1088 C CA . SER A 1 143 ? 7.162 -1.117 1.100 1.00 90.69 143 SER A CA 1
ATOM 1089 C C . SER A 1 143 ? 6.737 -2.033 2.252 1.00 90.69 143 SER A C 1
ATOM 1091 O O . SER A 1 143 ? 5.911 -1.635 3.074 1.00 90.69 143 SER A O 1
ATOM 1093 N N . LEU A 1 144 ? 7.329 -3.228 2.369 1.00 91.88 144 LEU A N 1
ATOM 1094 C CA . LEU A 1 144 ? 7.037 -4.166 3.453 1.00 91.88 144 LEU A CA 1
ATOM 1095 C C . LEU A 1 144 ? 7.464 -3.600 4.811 1.00 91.88 144 LEU A C 1
ATOM 1097 O O . LEU A 1 144 ? 6.683 -3.625 5.763 1.00 91.88 144 LEU A O 1
ATOM 1101 N N . THR A 1 145 ? 8.678 -3.052 4.900 1.00 91.38 145 THR A N 1
ATOM 1102 C CA . THR A 1 145 ? 9.173 -2.415 6.130 1.00 91.38 145 THR A CA 1
ATOM 1103 C C . THR A 1 145 ? 8.338 -1.198 6.512 1.00 91.38 145 THR A C 1
ATOM 1105 O O . THR A 1 145 ? 8.004 -1.050 7.689 1.00 91.38 145 THR A O 1
ATOM 1108 N N . ALA A 1 146 ? 7.907 -0.384 5.543 1.00 89.25 146 ALA A N 1
ATOM 1109 C CA . ALA A 1 146 ? 6.980 0.716 5.790 1.00 89.25 146 ALA A CA 1
ATOM 1110 C C . ALA A 1 146 ? 5.628 0.219 6.336 1.00 89.25 146 ALA A C 1
ATOM 1112 O O . ALA A 1 146 ? 5.156 0.727 7.354 1.00 89.25 146 ALA A O 1
ATOM 1113 N N . CYS A 1 147 ? 5.024 -0.809 5.729 1.00 88.69 147 CYS A N 1
ATOM 1114 C CA . CYS A 1 147 ? 3.751 -1.372 6.191 1.00 88.69 147 CYS A CA 1
ATOM 1115 C C . CYS A 1 147 ? 3.854 -1.978 7.599 1.00 88.69 147 CYS A C 1
ATOM 1117 O O . CYS A 1 147 ? 3.021 -1.684 8.459 1.00 88.69 147 CYS A O 1
ATOM 1119 N N . VAL A 1 148 ? 4.882 -2.791 7.862 1.00 90.25 148 VAL A N 1
ATOM 1120 C CA . VAL A 1 148 ? 5.117 -3.383 9.190 1.00 90.25 148 VAL A CA 1
ATOM 1121 C C . VAL A 1 148 ? 5.396 -2.293 10.226 1.00 90.25 148 VAL A C 1
ATOM 1123 O O . VAL A 1 148 ? 4.860 -2.354 11.333 1.00 90.25 148 VAL A O 1
ATOM 1126 N N . GLY A 1 149 ? 6.174 -1.271 9.863 1.00 88.44 149 GLY A N 1
ATOM 1127 C CA . GLY A 1 149 ? 6.459 -0.117 10.710 1.00 88.44 149 GLY A CA 1
ATOM 1128 C C . GLY A 1 149 ? 5.195 0.652 11.086 1.00 88.44 149 GLY A C 1
ATOM 1129 O O . GLY A 1 149 ? 4.952 0.878 12.271 1.00 88.44 149 GLY A O 1
ATOM 1130 N N . LEU A 1 150 ? 4.348 0.986 10.107 1.00 86.50 150 LEU A N 1
ATOM 1131 C CA . LEU A 1 150 ? 3.072 1.665 10.344 1.00 86.50 150 LEU A CA 1
ATOM 1132 C C . LEU A 1 150 ? 2.162 0.842 11.256 1.00 86.50 150 LEU A C 1
ATOM 1134 O O . LEU A 1 150 ? 1.671 1.364 12.255 1.00 86.50 150 LEU A O 1
ATOM 1138 N N . ILE A 1 151 ? 2.007 -0.457 10.986 1.00 86.19 151 ILE A N 1
ATOM 1139 C CA . ILE A 1 151 ? 1.211 -1.350 11.835 1.00 86.19 151 ILE A CA 1
ATOM 1140 C C . ILE A 1 151 ? 1.791 -1.383 13.255 1.00 86.19 151 ILE A C 1
ATOM 1142 O O . ILE A 1 151 ? 1.063 -1.167 14.223 1.00 86.19 151 ILE A O 1
ATOM 1146 N N . GLY A 1 152 ? 3.101 -1.580 13.407 1.00 85.19 152 GLY A N 1
ATOM 1147 C CA . GLY A 1 152 ? 3.765 -1.603 14.710 1.00 85.19 152 GLY A CA 1
ATOM 1148 C C . GLY A 1 152 ? 3.570 -0.306 15.502 1.00 85.19 152 GLY A C 1
ATOM 1149 O O . GLY A 1 152 ? 3.229 -0.346 16.689 1.00 85.19 152 GLY A O 1
ATOM 1150 N N . ILE A 1 153 ? 3.714 0.848 14.843 1.00 85.12 153 ILE A N 1
ATOM 1151 C CA . ILE A 1 153 ? 3.502 2.170 15.446 1.00 85.12 153 ILE A CA 1
ATOM 1152 C C . ILE A 1 153 ? 2.040 2.346 15.858 1.00 85.12 153 ILE A C 1
ATOM 1154 O O . ILE A 1 153 ? 1.787 2.776 16.989 1.00 85.12 153 ILE A O 1
ATOM 1158 N N . SER A 1 154 ? 1.080 1.979 15.006 1.00 80.38 154 SER A N 1
ATOM 1159 C CA . SER A 1 154 ? -0.350 2.043 15.327 1.00 80.38 154 SER A CA 1
ATOM 1160 C C . SER A 1 154 ? -0.679 1.169 16.538 1.00 80.38 154 SER A C 1
ATOM 1162 O O . SER A 1 154 ? -1.312 1.632 17.491 1.00 80.38 154 SER A O 1
ATOM 1164 N N . PHE A 1 155 ? -0.176 -0.069 16.574 1.00 80.88 155 PHE A N 1
ATOM 1165 C CA . PHE A 1 155 ? -0.387 -0.968 17.707 1.00 80.88 155 PHE A CA 1
ATOM 1166 C C . PHE A 1 155 ? 0.218 -0.408 19.000 1.00 80.88 155 PHE A C 1
ATOM 1168 O O . PHE A 1 155 ? -0.453 -0.410 20.038 1.00 80.88 155 PHE A O 1
ATOM 1175 N N . ARG A 1 156 ? 1.442 0.122 18.956 1.00 80.44 156 ARG A N 1
ATOM 1176 C CA . ARG A 1 156 ? 2.083 0.716 20.136 1.00 80.44 156 ARG A CA 1
ATOM 1177 C C . ARG A 1 156 ? 1.361 1.976 20.618 1.00 80.44 156 ARG A C 1
ATOM 1179 O O . ARG A 1 156 ? 1.226 2.170 21.823 1.00 80.44 156 ARG A O 1
ATOM 1186 N N . SER A 1 157 ? 0.883 2.811 19.701 1.00 72.44 157 SER A N 1
ATOM 1187 C CA . SER A 1 157 ? 0.377 4.150 20.028 1.00 72.44 157 SER A CA 1
ATOM 1188 C C . SER A 1 157 ? -1.077 4.187 20.489 1.00 72.44 157 SER A C 1
ATOM 1190 O O . SER A 1 157 ? -1.424 5.040 21.301 1.00 72.44 157 SER A O 1
ATOM 1192 N N . LEU A 1 158 ? -1.925 3.270 20.012 1.00 69.75 158 LEU A N 1
ATOM 1193 C CA . LEU A 1 158 ? -3.341 3.231 20.403 1.00 69.75 158 LEU A CA 1
ATOM 1194 C C . LEU A 1 158 ? -3.562 2.665 21.825 1.00 69.75 158 LEU A C 1
ATOM 1196 O O . LEU A 1 158 ? -4.602 2.923 22.408 1.00 69.75 158 LEU A O 1
ATOM 1200 N N . GLY A 1 159 ? -2.626 1.881 22.390 1.00 65.44 159 GLY A N 1
ATOM 1201 C CA . GLY A 1 159 ? -2.771 1.236 23.718 1.00 65.44 159 GLY A CA 1
ATOM 1202 C C . GLY A 1 159 ? -3.930 0.215 23.865 1.00 65.44 159 GLY A C 1
ATOM 1203 O O . GLY A 1 159 ? -4.965 0.311 23.217 1.00 65.44 159 GLY A O 1
ATOM 1204 N N . LYS A 1 160 ? -3.801 -0.817 24.717 1.00 65.25 160 LYS A N 1
ATOM 1205 C CA . LYS A 1 160 ? -4.796 -1.924 24.800 1.00 65.25 160 LYS A CA 1
ATOM 1206 C C . LYS A 1 160 ? -6.253 -1.469 25.024 1.00 65.25 160 LYS A C 1
ATOM 1208 O O . LYS A 1 160 ? -7.160 -2.140 24.548 1.00 65.25 160 LYS A O 1
ATOM 1213 N N . LYS A 1 161 ? -6.464 -0.339 25.704 1.00 67.19 161 LYS A N 1
ATOM 1214 C CA . LYS A 1 161 ? -7.752 0.357 25.801 1.00 67.19 161 LYS A CA 1
ATOM 1215 C C . LYS A 1 161 ? -7.543 1.807 25.348 1.00 67.19 161 LYS A C 1
ATOM 1217 O O . LYS A 1 161 ? -7.013 2.586 26.138 1.00 67.19 161 LYS A O 1
ATOM 1222 N N . PRO A 1 162 ? -7.889 2.161 24.095 1.00 60.91 162 PRO A N 1
ATOM 1223 C CA . PRO A 1 162 ? -7.673 3.513 23.567 1.00 60.91 162 PRO A CA 1
ATOM 1224 C C . PRO A 1 162 ? -8.601 4.553 24.209 1.00 60.91 162 PRO A C 1
ATOM 1226 O O . PRO A 1 162 ? -8.402 5.753 24.046 1.00 60.91 162 PRO A O 1
ATOM 1229 N N . VAL A 1 163 ? -9.610 4.088 24.942 1.00 67.06 163 VAL A N 1
ATOM 1230 C CA . VAL A 1 163 ? -10.696 4.886 25.489 1.00 67.06 163 VAL A CA 1
ATOM 1231 C C . VAL A 1 163 ? -10.907 4.490 26.940 1.00 67.06 163 VAL A C 1
ATOM 1233 O O . VAL A 1 163 ? -10.927 3.297 27.267 1.00 67.06 163 VAL A O 1
ATOM 1236 N N . ARG A 1 164 ? -11.037 5.489 27.810 1.00 66.12 164 ARG A N 1
ATOM 1237 C CA . ARG A 1 164 ? -11.480 5.301 29.188 1.00 66.12 164 ARG A CA 1
ATOM 1238 C C . ARG A 1 164 ? -12.934 5.732 29.288 1.00 66.12 164 ARG A C 1
ATOM 1240 O O . ARG A 1 164 ? -13.284 6.869 28.993 1.00 66.12 164 ARG A O 1
ATOM 1247 N N . GLU A 1 165 ? -13.764 4.790 29.701 1.00 67.75 165 GLU A N 1
ATOM 1248 C CA . GLU A 1 165 ? -15.152 5.039 30.060 1.00 67.75 165 GLU A CA 1
ATOM 1249 C C . GLU A 1 165 ? -15.186 5.446 31.532 1.00 67.75 165 GLU A C 1
ATOM 1251 O O . GLU A 1 165 ? -14.633 4.741 32.382 1.00 67.75 165 GLU A O 1
ATOM 1256 N N . ILE A 1 166 ? -15.817 6.577 31.842 1.00 67.62 166 ILE A N 1
ATOM 1257 C CA . ILE A 1 166 ? -16.131 6.928 33.227 1.00 67.62 166 ILE A CA 1
ATOM 1258 C C . ILE A 1 166 ? -17.460 6.236 33.556 1.00 67.62 166 ILE A C 1
ATOM 1260 O O . ILE A 1 166 ? -18.487 6.617 32.987 1.00 67.62 166 ILE A O 1
ATOM 1264 N N . PRO A 1 167 ? -17.477 5.201 34.419 1.00 61.31 167 PRO A N 1
ATOM 1265 C CA . PRO A 1 167 ? -18.696 4.453 34.689 1.00 61.31 167 PRO A CA 1
ATOM 1266 C C . PRO A 1 167 ? -19.710 5.348 35.408 1.00 61.31 167 PRO A C 1
ATOM 1268 O O . PRO A 1 167 ? -19.489 5.782 36.539 1.00 61.31 167 PRO A O 1
ATOM 1271 N N . VAL A 1 168 ? -20.845 5.606 34.760 1.00 65.81 168 VAL A N 1
ATOM 1272 C CA . VAL A 1 168 ? -21.983 6.301 35.368 1.00 65.81 168 VAL A CA 1
ATOM 1273 C C . VAL A 1 168 ? -22.958 5.247 35.883 1.00 65.81 168 VAL A C 1
ATOM 1275 O O . VAL A 1 168 ? -23.722 4.664 35.119 1.00 65.81 168 VAL A O 1
ATOM 1278 N N . ASN A 1 169 ? -22.939 4.986 37.191 1.00 63.44 169 ASN A N 1
ATOM 1279 C CA . ASN A 1 169 ? -23.909 4.086 37.814 1.00 63.44 169 ASN A CA 1
ATOM 1280 C C . ASN A 1 169 ? -25.242 4.817 38.020 1.00 63.44 169 ASN A C 1
ATOM 1282 O O . ASN A 1 169 ? -25.359 5.691 38.881 1.00 63.44 169 ASN A O 1
ATOM 1286 N N . ARG A 1 170 ? -26.258 4.453 37.232 1.00 66.00 170 ARG A N 1
ATOM 1287 C CA . ARG A 1 170 ? -27.635 4.955 37.352 1.00 66.00 170 ARG A CA 1
ATOM 1288 C C . ARG A 1 170 ? -28.598 3.785 37.501 1.00 66.00 170 ARG A C 1
ATOM 1290 O O . ARG A 1 170 ? -28.514 2.796 36.779 1.00 66.00 170 ARG A O 1
ATOM 1297 N N . ARG A 1 171 ? -29.528 3.903 38.450 1.00 69.19 171 ARG A N 1
ATOM 1298 C CA . ARG A 1 171 ? -30.599 2.926 38.654 1.00 69.19 171 ARG A CA 1
ATOM 1299 C C . ARG A 1 171 ? -31.800 3.327 37.803 1.00 69.19 171 ARG A C 1
ATOM 1301 O O . ARG A 1 171 ? -32.551 4.210 38.198 1.00 69.19 171 ARG A O 1
ATOM 1308 N N . ILE A 1 172 ? -31.984 2.651 36.673 1.00 67.50 172 ILE A N 1
ATOM 1309 C CA . ILE A 1 172 ? -33.150 2.844 35.805 1.00 67.50 172 ILE A CA 1
ATOM 1310 C C . ILE A 1 172 ? -34.302 1.986 36.348 1.00 67.50 172 ILE A C 1
ATOM 1312 O O . ILE A 1 172 ? -34.142 0.790 36.596 1.00 67.50 172 ILE A O 1
ATOM 1316 N N . LEU A 1 173 ? -35.460 2.603 36.580 1.00 74.69 173 LEU A N 1
ATOM 1317 C CA . LEU A 1 173 ? -36.677 1.916 37.021 1.00 74.69 173 LEU A CA 1
ATOM 1318 C C . LEU A 1 173 ? -37.457 1.402 35.804 1.00 74.69 173 LEU A C 1
ATOM 1320 O O . LEU A 1 173 ? -37.639 2.130 34.827 1.00 74.69 173 LEU A O 1
ATOM 1324 N N . ALA A 1 174 ? -37.954 0.164 35.876 1.00 71.62 174 ALA A N 1
ATOM 1325 C CA . ALA A 1 174 ? -38.744 -0.438 34.803 1.00 71.62 174 ALA A CA 1
ATOM 1326 C C . ALA A 1 174 ? -39.967 0.434 34.455 1.00 71.62 174 ALA A C 1
ATOM 1328 O O . ALA A 1 174 ? -40.720 0.842 35.338 1.00 71.62 174 ALA A O 1
ATOM 1329 N N . GLY A 1 175 ? -40.148 0.733 33.164 1.00 75.50 175 GLY A N 1
ATOM 1330 C CA . GLY A 1 175 ? -41.261 1.543 32.651 1.00 75.50 175 GLY A CA 1
ATOM 1331 C C . GLY A 1 175 ? -40.989 3.048 32.518 1.00 75.50 175 GLY A C 1
ATOM 1332 O O . GLY A 1 175 ? -41.807 3.745 31.920 1.00 75.50 175 GLY A O 1
ATOM 1333 N N . LYS A 1 176 ? -39.848 3.566 32.999 1.00 72.56 176 LYS A N 1
ATOM 1334 C CA . LYS A 1 176 ? -39.419 4.953 32.739 1.00 72.56 176 LYS A CA 1
ATOM 1335 C C . LYS A 1 176 ? -38.336 5.007 31.661 1.00 72.56 176 LYS A C 1
ATOM 1337 O O . LYS A 1 176 ? -37.386 4.234 31.691 1.00 72.56 176 LYS A O 1
ATOM 1342 N N . ARG A 1 177 ? -38.468 5.958 30.729 1.00 74.19 177 ARG A N 1
ATOM 1343 C CA . ARG A 1 177 ? -37.382 6.348 29.816 1.00 74.19 177 ARG A CA 1
ATOM 1344 C C . ARG A 1 177 ? -36.498 7.373 30.518 1.00 74.19 177 ARG A C 1
ATOM 1346 O O . ARG A 1 177 ? -37.012 8.349 31.060 1.00 74.19 177 ARG A O 1
ATOM 1353 N N . GLU A 1 178 ? -35.192 7.152 30.494 1.00 76.00 178 GLU A N 1
ATOM 1354 C CA . GLU A 1 178 ? -34.200 8.053 31.075 1.00 76.00 178 GLU A CA 1
ATOM 1355 C C . GLU A 1 178 ? -33.070 8.252 30.063 1.00 76.00 178 GLU A C 1
ATOM 1357 O O . GLU A 1 178 ? -32.606 7.293 29.447 1.00 76.00 178 GLU A O 1
ATOM 1362 N N . THR A 1 179 ? -32.651 9.500 29.866 1.00 75.06 179 THR A N 1
ATOM 1363 C CA . THR A 1 179 ? -31.528 9.832 28.985 1.00 75.06 179 THR A CA 1
ATOM 1364 C C . THR A 1 179 ? -30.259 9.873 29.823 1.00 75.06 179 THR A C 1
ATOM 1366 O O . THR A 1 179 ? -30.160 10.674 30.753 1.00 75.06 179 THR A O 1
ATOM 1369 N N . VAL A 1 180 ? -29.287 9.020 29.502 1.00 70.44 180 VAL A N 1
ATOM 1370 C CA . VAL A 1 180 ? -28.011 8.942 30.221 1.00 70.44 180 VAL A CA 1
ATOM 1371 C C . VAL A 1 180 ? -26.904 9.503 29.340 1.00 70.44 180 VAL A C 1
ATOM 1373 O O . VAL A 1 180 ? -26.704 9.047 28.217 1.00 70.44 180 VAL A O 1
ATOM 1376 N N . SER A 1 181 ? -26.173 10.488 29.857 1.00 69.19 181 SER A N 1
ATOM 1377 C CA . SER A 1 181 ? -24.915 10.935 29.269 1.00 69.19 181 SER A CA 1
ATOM 1378 C C . SER A 1 181 ? -23.754 10.173 29.906 1.00 69.19 181 SER A C 1
ATOM 1380 O O . SER A 1 181 ? -23.705 9.980 31.121 1.00 69.19 181 SER A O 1
ATOM 1382 N N . PHE A 1 182 ? -22.812 9.734 29.078 1.00 68.19 182 PHE A N 1
ATOM 1383 C CA . PHE A 1 182 ? -21.543 9.164 29.514 1.00 68.19 182 PHE A CA 1
ATOM 1384 C C . PHE A 1 182 ? -20.405 9.989 28.920 1.00 68.19 182 PHE A C 1
ATOM 1386 O O . PHE A 1 182 ? -20.510 10.502 27.805 1.00 68.19 182 PHE A O 1
ATOM 1393 N N . ILE A 1 183 ? -19.333 10.149 29.692 1.00 69.88 183 ILE A N 1
ATOM 1394 C CA . ILE A 1 183 ? -18.140 10.874 29.261 1.00 69.88 183 ILE A CA 1
ATOM 1395 C C . ILE A 1 183 ? -17.112 9.843 28.812 1.00 69.88 183 ILE A C 1
ATOM 1397 O O . ILE A 1 183 ? -16.822 8.876 29.520 1.00 69.88 183 ILE A O 1
ATOM 1401 N N . VAL A 1 184 ? -16.589 10.066 27.612 1.00 69.38 184 VAL A N 1
ATOM 1402 C CA . VAL A 1 184 ? -15.589 9.222 26.970 1.00 69.38 184 VAL A CA 1
ATOM 1403 C C . VAL A 1 184 ? -14.291 10.012 26.909 1.00 69.38 184 VAL A C 1
ATOM 1405 O O . VAL A 1 184 ? -14.218 11.016 26.203 1.00 69.38 184 VAL A O 1
ATOM 1408 N N . GLU A 1 185 ? -13.268 9.569 27.634 1.00 70.50 185 GLU A N 1
ATOM 1409 C CA . GLU A 1 185 ? -11.943 10.183 27.566 1.00 70.50 185 GLU A CA 1
ATOM 1410 C C . GLU A 1 185 ? -11.049 9.407 26.597 1.00 70.50 185 GLU A C 1
ATOM 1412 O O . GLU A 1 185 ? -10.908 8.180 26.685 1.00 70.50 185 GLU A O 1
ATOM 1417 N N . SER A 1 186 ? -10.406 10.128 25.674 1.00 68.50 186 SER A N 1
ATOM 1418 C CA . SER A 1 186 ? -9.367 9.542 24.831 1.00 68.50 186 SER A CA 1
ATOM 1419 C C . SER A 1 186 ? -8.121 9.277 25.673 1.00 68.50 186 SER A C 1
ATOM 1421 O O . SER A 1 186 ? -7.497 10.200 26.192 1.00 68.50 186 SER A O 1
ATOM 1423 N N . ALA A 1 187 ? -7.729 8.009 25.782 1.00 67.12 187 ALA A N 1
ATOM 1424 C CA . ALA A 1 187 ? -6.433 7.617 26.335 1.00 67.12 187 ALA A CA 1
ATOM 1425 C C . ALA A 1 187 ? -5.373 7.428 25.232 1.00 67.12 187 ALA A C 1
ATOM 1427 O O . ALA A 1 187 ? -4.206 7.150 25.525 1.00 67.12 187 ALA A O 1
ATOM 1428 N N . ALA A 1 188 ? -5.772 7.547 23.962 1.00 65.81 188 ALA A N 1
ATOM 1429 C CA . ALA A 1 188 ? -4.902 7.387 22.810 1.00 65.81 188 ALA A CA 1
ATOM 1430 C C . ALA A 1 188 ? -4.131 8.679 22.500 1.00 65.81 188 ALA A C 1
ATOM 1432 O O . ALA A 1 188 ? -4.627 9.791 22.661 1.00 65.81 188 ALA A O 1
ATOM 1433 N N . ARG A 1 189 ? -2.902 8.526 21.987 1.00 62.34 189 ARG A N 1
ATOM 1434 C CA . ARG A 1 189 ? -2.056 9.652 21.538 1.00 62.34 189 ARG A CA 1
ATOM 1435 C C . ARG A 1 189 ? -2.520 10.297 20.225 1.00 62.34 189 ARG A C 1
ATOM 1437 O O . ARG A 1 189 ? -1.937 11.292 19.812 1.00 62.34 189 ARG A O 1
ATOM 1444 N N . PHE A 1 190 ? -3.519 9.711 19.573 1.00 66.12 190 PHE A N 1
ATOM 1445 C CA . PHE A 1 190 ? -4.058 10.134 18.289 1.00 66.12 190 PHE A CA 1
ATOM 1446 C C . PHE A 1 190 ? -5.577 10.238 18.383 1.00 66.12 190 PHE A C 1
ATOM 1448 O O . PHE A 1 190 ? -6.201 9.514 19.163 1.00 66.12 190 PHE A O 1
ATOM 1455 N N . GLY A 1 191 ? -6.154 11.130 17.580 1.00 64.62 191 GLY A N 1
ATOM 1456 C CA . GLY A 1 191 ? -7.593 11.178 17.366 1.00 64.62 191 GLY A CA 1
ATOM 1457 C C . GLY A 1 191 ? -8.097 9.921 16.656 1.00 64.62 191 GLY A C 1
ATOM 1458 O O . GLY A 1 191 ? -7.316 9.110 16.151 1.00 64.62 191 GLY A O 1
ATOM 1459 N N . GLY A 1 192 ? -9.411 9.748 16.622 1.00 71.69 192 GLY A N 1
ATOM 1460 C CA . GLY A 1 192 ? -10.022 8.595 15.973 1.00 71.69 192 GLY A CA 1
ATOM 1461 C C . GLY A 1 192 ? -11.535 8.693 15.888 1.00 71.69 192 GLY A C 1
ATOM 1462 O O . GLY A 1 192 ? -12.152 9.580 16.474 1.00 71.69 192 GLY A O 1
ATOM 1463 N N . LEU A 1 193 ? -12.132 7.758 15.160 1.00 73.81 193 LEU A N 1
ATOM 1464 C CA . LEU A 1 193 ? -13.577 7.577 15.114 1.00 73.81 193 LEU A CA 1
ATOM 1465 C C . LEU A 1 193 ? -13.961 6.462 16.082 1.00 73.81 193 LEU A C 1
ATOM 1467 O O . LEU A 1 193 ? -13.439 5.349 16.014 1.00 73.81 193 LEU A O 1
ATOM 1471 N N . LEU A 1 194 ? -14.857 6.785 17.004 1.00 76.06 194 LEU A N 1
ATOM 1472 C CA . LEU A 1 194 ? -15.418 5.855 17.962 1.00 76.06 194 LEU A CA 1
ATOM 1473 C C . LEU A 1 194 ? -16.820 5.464 17.503 1.00 76.06 194 LEU A C 1
ATOM 1475 O O . LEU A 1 194 ? -17.694 6.317 17.358 1.00 76.06 194 LEU A O 1
ATOM 1479 N N . PHE A 1 195 ? -17.017 4.170 17.288 1.00 76.00 195 PHE A N 1
ATOM 1480 C CA . PHE A 1 195 ? -18.310 3.595 16.950 1.00 76.00 195 PHE A CA 1
ATOM 1481 C C . PHE A 1 195 ? -18.920 2.978 18.206 1.00 76.00 195 PHE A C 1
ATOM 1483 O O . PHE A 1 195 ? -18.280 2.169 18.878 1.00 76.00 195 PHE A O 1
ATOM 1490 N N . LEU A 1 196 ? -20.137 3.400 18.535 1.00 76.50 196 LEU A N 1
ATOM 1491 C CA . LEU A 1 196 ? -20.882 2.954 19.704 1.00 76.50 196 LEU A CA 1
ATOM 1492 C C . LEU A 1 196 ? -21.969 1.976 19.277 1.00 76.50 196 LEU A C 1
ATOM 1494 O O . LEU A 1 196 ? -22.817 2.300 18.444 1.00 76.50 196 LEU A O 1
ATOM 1498 N N . GLU A 1 197 ? -21.972 0.808 19.905 1.00 76.50 197 GLU A N 1
ATOM 1499 C CA . GLU A 1 197 ? -22.994 -0.212 19.717 1.00 76.50 197 GLU A CA 1
ATOM 1500 C C . GLU A 1 197 ? -23.547 -0.629 21.080 1.00 76.50 197 GLU A C 1
ATOM 1502 O O . GLU A 1 197 ? -22.794 -0.864 22.027 1.00 76.50 197 GLU A O 1
ATOM 1507 N N . SER A 1 198 ? -24.876 -0.693 21.186 1.00 76.56 198 SER A N 1
ATOM 1508 C CA . SER A 1 198 ? -25.529 -1.255 22.362 1.00 76.56 198 SER A CA 1
ATOM 1509 C C . SER A 1 198 ? -25.703 -2.757 22.151 1.00 76.56 198 SER A C 1
ATOM 1511 O O . SER A 1 198 ? -26.353 -3.148 21.180 1.00 76.56 198 SER A O 1
ATOM 1513 N N . PRO A 1 199 ? -25.226 -3.613 23.071 1.00 75.12 199 PRO A N 1
ATOM 1514 C CA . PRO A 1 199 ? -25.488 -5.046 23.001 1.00 75.12 199 PRO A CA 1
ATOM 1515 C C . PRO A 1 199 ? -26.955 -5.392 23.303 1.00 75.12 199 PRO A C 1
ATOM 1517 O O . PRO A 1 199 ? -27.341 -6.554 23.197 1.00 75.12 199 PRO A O 1
ATOM 1520 N N . VAL A 1 200 ? -27.777 -4.415 23.714 1.00 80.38 200 VAL A N 1
ATOM 1521 C CA . VAL A 1 200 ? -29.156 -4.650 24.147 1.00 80.38 200 VAL A CA 1
ATOM 1522 C C . VAL A 1 200 ? -30.147 -3.749 23.417 1.00 80.38 200 VAL A C 1
ATOM 1524 O O . VAL A 1 200 ? -29.992 -2.530 23.376 1.00 80.38 200 VAL A O 1
ATOM 1527 N N . ALA A 1 201 ? -31.209 -4.360 22.886 1.00 76.12 201 ALA A N 1
ATOM 1528 C CA . ALA A 1 201 ? -32.184 -3.715 22.003 1.00 76.12 201 ALA A CA 1
ATOM 1529 C C . ALA A 1 201 ? -33.046 -2.623 22.667 1.00 76.12 201 ALA A C 1
ATOM 1531 O O . ALA A 1 201 ? -33.667 -1.829 21.969 1.00 76.12 201 ALA A O 1
ATOM 1532 N N . TRP A 1 202 ? -33.114 -2.579 24.002 1.00 77.62 202 TRP A N 1
ATOM 1533 C CA . TRP A 1 202 ? -33.903 -1.578 24.734 1.00 77.62 202 TRP A CA 1
ATOM 1534 C C . TRP A 1 202 ? -33.127 -0.293 25.058 1.00 77.62 202 TRP A C 1
ATOM 1536 O O . TRP A 1 202 ? -33.705 0.633 25.627 1.00 77.62 202 TRP A O 1
ATOM 1546 N N . VAL A 1 203 ? -31.843 -0.217 24.691 1.00 77.12 203 VAL A N 1
ATOM 1547 C CA . VAL A 1 203 ? -31.019 0.993 24.807 1.00 77.12 203 VAL A CA 1
ATOM 1548 C C . VAL A 1 203 ? -30.811 1.575 23.416 1.00 77.12 203 VAL A C 1
ATOM 1550 O O . VAL A 1 203 ? -30.198 0.936 22.562 1.00 77.12 203 VAL A O 1
ATOM 1553 N N . ASP A 1 204 ? -31.299 2.796 23.208 1.00 76.56 204 ASP A N 1
ATOM 1554 C CA . ASP A 1 204 ? -31.082 3.540 21.970 1.00 76.56 204 ASP A CA 1
ATOM 1555 C C . ASP A 1 204 ? -29.947 4.556 22.151 1.00 76.56 204 ASP A C 1
ATOM 1557 O O . ASP A 1 204 ? -29.892 5.279 23.151 1.00 76.56 204 ASP A O 1
ATOM 1561 N N . ILE A 1 205 ? -29.023 4.592 21.192 1.00 77.44 205 ILE A N 1
ATOM 1562 C CA . ILE A 1 205 ? -27.843 5.460 21.226 1.00 77.44 205 ILE A CA 1
ATOM 1563 C C . ILE A 1 205 ? -28.057 6.577 20.213 1.00 77.44 205 ILE A C 1
ATOM 1565 O O . ILE A 1 205 ? -28.052 6.343 19.007 1.00 77.44 205 ILE A O 1
ATOM 1569 N N . HIS A 1 206 ? -28.189 7.806 20.714 1.00 72.38 206 HIS A N 1
ATOM 1570 C CA . HIS A 1 206 ? -28.475 8.977 19.884 1.00 72.38 206 HIS A CA 1
ATOM 1571 C C . HIS A 1 206 ? -27.380 9.256 18.839 1.00 72.38 206 HIS A C 1
ATOM 1573 O O . HIS A 1 206 ? -27.684 9.569 17.692 1.00 72.38 206 HIS A O 1
ATOM 1579 N N . SER A 1 207 ? -26.109 9.079 19.216 1.00 73.25 207 SER A N 1
ATOM 1580 C CA . SER A 1 207 ? -24.955 9.275 18.330 1.00 73.25 207 SER A CA 1
ATOM 1581 C C . SER A 1 207 ? -24.123 8.000 18.257 1.00 73.25 207 SER A C 1
ATOM 1583 O O . SER A 1 207 ? -23.348 7.706 19.163 1.00 73.25 207 SER A O 1
ATOM 1585 N N . LYS A 1 208 ? -24.267 7.241 17.165 1.00 73.56 208 LYS A N 1
ATOM 1586 C CA . LYS A 1 208 ? -23.523 5.985 16.936 1.00 73.56 208 LYS A CA 1
ATOM 1587 C C . LYS A 1 208 ? -22.047 6.203 16.592 1.00 73.56 208 LYS A C 1
ATOM 1589 O O . LYS A 1 208 ? -21.254 5.275 16.697 1.00 73.56 208 LYS A O 1
ATOM 1594 N N . THR A 1 209 ? -21.678 7.418 16.192 1.00 71.88 209 THR A N 1
ATOM 1595 C CA . THR A 1 209 ? -20.315 7.797 15.804 1.00 71.88 209 THR A CA 1
ATOM 1596 C C . THR A 1 209 ? -19.874 9.037 16.563 1.00 71.88 209 THR A C 1
ATOM 1598 O O . THR A 1 209 ? -20.540 10.072 16.502 1.00 71.88 209 THR A O 1
ATOM 1601 N N . LEU A 1 210 ? -18.734 8.953 17.241 1.00 72.38 210 LEU A N 1
ATOM 1602 C CA . LEU A 1 210 ? -18.098 10.072 17.929 1.00 72.38 210 LEU A CA 1
ATOM 1603 C C . LEU A 1 210 ? -16.692 10.277 17.369 1.00 72.38 210 LEU A C 1
ATOM 1605 O O . LEU A 1 210 ? -15.875 9.361 17.358 1.00 72.38 210 LEU A O 1
ATOM 1609 N N . SER A 1 211 ? -16.390 11.494 16.923 1.00 70.06 211 SER A N 1
ATOM 1610 C CA . SER A 1 211 ? -15.024 11.870 16.562 1.00 70.06 211 SER A CA 1
ATOM 1611 C C . SER A 1 211 ? -14.259 12.234 17.830 1.00 70.06 211 SER A C 1
ATOM 1613 O O . SER A 1 211 ? -14.507 13.280 18.428 1.00 70.06 211 SER A O 1
ATOM 1615 N N . LEU A 1 212 ? -13.292 11.408 18.215 1.00 69.44 212 LEU A N 1
ATOM 1616 C CA . LEU A 1 212 ? -12.304 11.745 19.233 1.00 69.44 212 LEU A CA 1
ATOM 1617 C C . LEU A 1 212 ? -11.303 12.714 18.601 1.00 69.44 212 LEU A C 1
ATOM 1619 O O . LEU A 1 212 ? -10.352 12.297 17.937 1.00 69.44 212 LEU A O 1
ATOM 1623 N N . LYS A 1 213 ? -11.541 14.018 18.759 1.00 60.78 213 LYS A N 1
ATOM 1624 C CA . LYS A 1 213 ? -10.533 15.031 18.439 1.00 60.78 213 LYS A CA 1
ATOM 1625 C C . LYS A 1 213 ? -9.470 15.021 19.533 1.00 60.78 213 LYS A C 1
ATOM 1627 O O . LYS A 1 213 ? -9.779 14.893 20.713 1.00 60.78 213 LYS A O 1
ATOM 1632 N N . THR A 1 214 ? -8.208 15.110 19.133 1.00 50.34 214 THR A N 1
ATOM 1633 C CA . THR A 1 214 ? -7.134 15.403 20.079 1.00 50.34 214 THR A CA 1
ATOM 1634 C C . THR A 1 214 ? -7.223 16.886 20.415 1.00 50.34 214 THR A C 1
ATOM 1636 O O . THR A 1 214 ? -7.112 17.705 19.508 1.00 50.34 214 THR A O 1
ATOM 1639 N N . ASP A 1 215 ? -7.401 17.226 21.689 1.00 45.81 215 ASP A N 1
ATOM 1640 C CA . ASP A 1 215 ? -7.149 18.584 22.173 1.00 45.81 215 ASP A CA 1
ATOM 1641 C C . ASP A 1 215 ? -5.631 18.801 22.189 1.00 45.81 215 ASP A C 1
ATOM 1643 O O . ASP A 1 215 ? -4.949 18.525 23.180 1.00 45.81 215 ASP A O 1
ATOM 1647 N N . ARG A 1 216 ? -5.080 19.194 21.040 1.00 36.97 216 ARG A N 1
ATOM 1648 C CA . ARG A 1 216 ? -3.742 19.778 20.912 1.00 36.97 216 ARG A CA 1
ATOM 1649 C C . ARG A 1 216 ? -3.729 20.841 19.834 1.00 36.97 216 ARG A C 1
ATOM 1651 O O . ARG A 1 216 ? -4.152 20.522 18.702 1.00 36.97 216 ARG A O 1
#

Foldseek 3Di:
DLPDVVLLVVLVVLLLVLLVVLLVQDDVVCSVVSVVLSVVLVVCVVVVDQLLVVLVSLLVSLLCQLQSCCVPPNQCSNVSSVSSVSNSVVSVVVNQVVDDDDDDPDLDDDDPSLVVQLVVLVVQLVVCVVVVRPSSNVNSVVSNCVSVVVVVCCDVQCPSPQKDWDDDDDDDDPPDDDDDDTDIDGPGPAKHKDADDDPDPVDDDPDRIDTRDDPD